Protein AF-D2U3W3-F1 (afdb_monomer)

Solvent-accessible surface area (backbone atoms only — not comparable to full-atom values): 13717 Å² total; per-residue (Å²): 135,82,65,60,69,61,45,52,52,49,34,52,57,52,54,70,38,33,77,81,33,69,69,40,39,54,46,51,51,31,58,75,68,74,46,92,64,100,61,88,77,65,81,79,77,68,66,44,77,47,76,48,46,78,97,53,22,66,80,73,38,74,70,34,40,78,52,70,16,56,41,56,42,79,68,83,72,78,81,86,76,78,79,76,88,71,51,76,51,51,56,40,55,71,76,54,42,50,61,58,68,81,48,40,66,52,46,49,53,48,52,62,52,72,72,54,93,67,93,45,70,70,50,55,53,54,54,51,47,47,54,47,53,52,49,55,52,52,43,52,53,49,53,55,50,31,56,53,62,64,41,88,93,61,85,80,59,80,60,41,50,69,50,55,43,41,61,47,42,69,92,29,52,69,58,51,76,75,50,60,66,49,54,56,54,46,43,55,51,48,38,52,45,50,56,53,34,42,40,66,65,58,42,93,77,49,80,88,82,53,72,69,56,44,53,50,46,39,50,52,44,59,74,75,38,49,77,76,68,97

Secondary structure (DSSP, 8-state):
---HHHHHHHHHHHHHTSTTSHHHHHHHHHHHHT---SS-------PEEEESSTT-GGGS-HHHHHTTTEEEE---PPP-------PPPSS-HHHHT--GGGGHHHHHHHHHHHT-----HHHHHHHHHHHHHHHHHHHHHHHHHHHHHHSTTPPPPTTS-HHHHHHH-GGGHHHHHH--HHHHHHHHHHHHHHHHHHHHHHGGG-----HHHHHHHHHHHHHHSTTTT-

Structure (mmCIF, N/CA/C/O backbone):
data_AF-D2U3W3-F1
#
_entry.id   AF-D2U3W3-F1
#
loop_
_atom_site.group_PDB
_atom_site.id
_atom_site.type_symbol
_atom_site.label_atom_id
_atom_site.label_alt_id
_atom_site.label_comp_id
_atom_site.label_asym_id
_atom_site.label_entity_id
_atom_site.label_seq_id
_atom_site.pdbx_PDB_ins_code
_atom_site.Cartn_x
_atom_site.Cartn_y
_atom_site.Cartn_z
_atom_site.occupancy
_atom_site.B_iso_or_equiv
_atom_site.auth_seq_id
_atom_site.auth_comp_id
_atom_si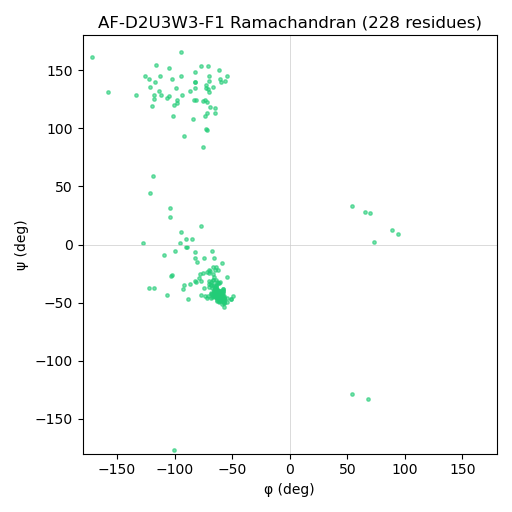te.auth_asym_id
_atom_site.auth_atom_id
_atom_site.pdbx_PDB_model_num
ATOM 1 N N . MET A 1 1 ? -28.342 32.111 22.943 1.00 65.88 1 MET A N 1
ATOM 2 C CA . MET A 1 1 ? -28.462 31.876 24.401 1.00 65.88 1 MET A CA 1
ATOM 3 C C . MET A 1 1 ? -28.021 30.453 24.710 1.00 65.88 1 MET A C 1
ATOM 5 O O . MET A 1 1 ? -28.364 29.566 23.939 1.00 65.88 1 MET A O 1
ATOM 9 N N . THR A 1 2 ? -27.285 30.222 25.799 1.00 75.06 2 THR A N 1
ATOM 10 C CA . THR A 1 2 ? -26.935 28.861 26.246 1.00 75.06 2 THR A CA 1
ATOM 11 C C . THR A 1 2 ? -28.111 28.262 27.028 1.00 75.06 2 THR A C 1
ATOM 13 O O . THR A 1 2 ? -28.534 28.877 28.009 1.00 75.06 2 THR A O 1
ATOM 16 N N . PRO A 1 3 ? -28.651 27.090 26.647 1.00 84.25 3 PRO A N 1
ATOM 17 C CA . PRO A 1 3 ? -29.798 26.485 27.323 1.00 84.25 3 PRO A CA 1
ATOM 18 C C . PRO A 1 3 ? -29.384 25.866 28.670 1.00 84.25 3 PRO A C 1
ATOM 20 O O . PRO A 1 3 ? -29.113 24.671 28.778 1.00 84.25 3 PRO A O 1
ATOM 23 N N . SER A 1 4 ? -29.321 26.693 29.715 1.00 81.00 4 SER A N 1
ATOM 24 C CA . SER A 1 4 ? -28.840 26.307 31.050 1.00 81.00 4 SER A CA 1
ATOM 25 C C . SER A 1 4 ? -29.664 25.184 31.689 1.00 81.00 4 SER A C 1
ATOM 27 O O . SER A 1 4 ? -29.084 24.267 32.264 1.00 81.00 4 SER A O 1
ATOM 29 N N . CYS A 1 5 ? -30.992 25.207 31.540 1.00 85.38 5 CYS A N 1
ATOM 30 C CA . CYS A 1 5 ? -31.884 24.171 32.070 1.00 85.38 5 CYS A CA 1
ATOM 31 C C . CYS A 1 5 ? -31.516 22.774 31.537 1.00 85.38 5 CYS A C 1
ATOM 33 O O . CYS A 1 5 ? -31.212 21.873 32.316 1.00 85.38 5 CYS A O 1
ATOM 35 N N . TYR A 1 6 ? -31.428 22.628 30.211 1.00 87.56 6 TYR A N 1
ATOM 36 C CA . TYR A 1 6 ? -31.055 21.369 29.556 1.00 87.56 6 TYR A CA 1
ATOM 37 C C . TYR A 1 6 ? -29.646 20.908 29.932 1.00 87.56 6 TYR A C 1
ATOM 39 O O . TYR A 1 6 ? -29.415 19.724 30.162 1.00 87.56 6 TYR A O 1
ATOM 47 N N . LEU A 1 7 ? -28.701 21.841 30.034 1.00 86.94 7 LEU A N 1
ATOM 48 C CA . LEU A 1 7 ? -27.313 21.534 30.358 1.00 86.94 7 LEU A CA 1
ATOM 49 C C . LEU A 1 7 ? -27.155 20.952 31.777 1.00 86.94 7 LEU A C 1
ATOM 51 O O . LEU A 1 7 ? -26.375 20.016 31.980 1.00 86.94 7 LEU A O 1
ATOM 55 N N . PHE A 1 8 ? -27.911 21.456 32.756 1.00 87.38 8 PHE A N 1
ATOM 56 C CA . PHE A 1 8 ? -27.871 20.934 34.126 1.00 87.38 8 PHE A CA 1
ATOM 57 C C . PHE A 1 8 ? -28.714 19.671 34.319 1.00 87.38 8 PHE A C 1
ATOM 59 O O . PHE A 1 8 ? -28.313 18.783 35.073 1.00 87.38 8 PHE A O 1
ATOM 66 N N . GLU A 1 9 ? -29.818 19.539 33.590 1.00 90.50 9 GLU A N 1
ATOM 67 C CA . GLU A 1 9 ? -30.613 18.310 33.539 1.00 90.50 9 GLU A CA 1
ATOM 68 C C . GLU A 1 9 ? -29.774 17.142 32.986 1.00 90.50 9 GLU A C 1
ATOM 70 O O . GLU A 1 9 ? -29.621 16.101 33.636 1.00 90.50 9 GLU A O 1
ATOM 75 N N . LEU A 1 10 ? -29.082 17.374 31.866 1.00 89.62 10 LEU A N 1
ATOM 76 C CA . LEU A 1 10 ? -28.153 16.424 31.260 1.00 89.62 10 LEU A CA 1
ATOM 77 C C . LEU A 1 10 ? -27.010 16.060 32.219 1.00 89.62 10 LEU A C 1
ATOM 79 O O . LEU A 1 10 ? -26.663 14.885 32.360 1.00 89.62 10 LEU A O 1
ATOM 83 N N . ARG A 1 11 ? -26.451 17.035 32.950 1.00 88.88 11 ARG A N 1
ATOM 84 C CA . ARG A 1 11 ? -25.436 16.775 33.987 1.00 88.88 11 ARG A CA 1
ATOM 85 C C . ARG A 1 11 ? -25.955 15.829 35.070 1.00 88.88 11 ARG A C 1
ATOM 87 O O . ARG A 1 11 ? -25.184 14.970 35.513 1.00 88.88 11 ARG A O 1
ATOM 94 N N . GLN A 1 12 ? -27.199 16.003 35.520 1.00 88.69 12 GLN A N 1
ATOM 95 C CA . GLN A 1 12 ? -27.812 15.158 36.544 1.00 88.69 12 GLN A CA 1
ATOM 96 C C . GLN A 1 12 ? -28.017 13.734 36.021 1.00 88.69 12 GLN A C 1
ATOM 98 O O . GLN A 1 12 ? -27.656 12.781 36.713 1.00 88.69 12 GLN A O 1
ATOM 103 N N . ARG A 1 13 ? -28.510 13.583 34.782 1.00 89.31 13 ARG A N 1
ATOM 104 C CA . ARG A 1 13 ? -28.643 12.275 34.118 1.00 89.31 13 ARG A CA 1
ATOM 105 C C . ARG A 1 13 ? -27.304 11.558 34.002 1.00 89.31 13 ARG A C 1
ATOM 107 O O . ARG A 1 13 ? -27.189 10.427 34.458 1.00 89.31 13 ARG A O 1
ATOM 114 N N . ILE A 1 14 ? -26.277 12.234 33.480 1.00 88.06 14 ILE A N 1
ATOM 115 C CA . ILE A 1 14 ? -24.923 11.671 33.389 1.00 88.06 14 ILE A CA 1
ATOM 116 C C . ILE A 1 14 ? -24.398 11.315 34.783 1.00 88.06 14 ILE A C 1
ATOM 118 O O . ILE A 1 14 ? -23.804 10.260 34.956 1.00 88.06 14 ILE A O 1
ATOM 122 N N . GLY A 1 15 ? -24.652 12.159 35.789 1.00 85.56 15 GLY A N 1
ATOM 123 C CA . GLY A 1 15 ? -24.232 11.928 37.172 1.00 85.56 15 GLY A CA 1
ATOM 124 C C . GLY A 1 15 ? -24.754 10.622 37.774 1.00 85.56 15 GLY A C 1
ATOM 125 O O . GLY A 1 15 ? -24.005 9.958 38.481 1.00 85.56 15 GLY A O 1
ATOM 126 N N . LYS A 1 16 ? -25.997 10.234 37.460 1.00 86.25 16 LYS A N 1
ATOM 127 C CA . LYS A 1 16 ? -26.595 8.957 37.895 1.00 86.25 16 LYS A CA 1
ATOM 128 C C . LYS A 1 16 ? -25.966 7.734 37.218 1.00 86.25 16 LYS A C 1
ATOM 130 O O . LYS A 1 16 ? -26.051 6.639 37.754 1.00 86.25 16 LYS A O 1
ATOM 135 N N . LEU A 1 17 ? -25.353 7.926 36.049 1.00 83.44 17 LEU A N 1
ATOM 136 C CA . LEU A 1 17 ? -24.706 6.878 35.254 1.00 83.44 17 LEU A CA 1
ATOM 137 C C . LEU A 1 17 ? -23.198 6.778 35.521 1.00 83.44 17 LEU A C 1
ATOM 139 O O . LEU A 1 17 ? -22.511 5.984 34.882 1.00 83.44 17 LEU A O 1
ATOM 143 N N . LEU A 1 18 ? -22.650 7.589 36.432 1.00 79.94 18 LEU A N 1
ATOM 144 C CA . LEU A 1 18 ? -21.219 7.561 36.699 1.00 79.94 18 LEU A CA 1
ATOM 145 C C . LEU A 1 18 ? -20.812 6.281 37.445 1.00 79.94 18 LEU A C 1
ATOM 147 O O . LEU A 1 18 ? -21.600 5.729 38.216 1.00 79.94 18 LEU A O 1
ATOM 151 N N . PRO A 1 19 ? -19.550 5.841 37.303 1.00 69.88 19 PRO A N 1
ATOM 152 C CA . PRO A 1 19 ? -19.073 4.610 37.937 1.00 69.88 19 PRO A CA 1
ATOM 153 C C . PRO A 1 19 ? -18.992 4.661 39.474 1.00 69.88 19 PRO A C 1
ATOM 155 O O . PRO A 1 19 ? -18.658 3.656 40.098 1.00 69.88 19 PRO A O 1
ATOM 158 N N . PHE A 1 20 ? -19.241 5.832 40.073 1.00 74.38 20 PHE A N 1
ATOM 159 C CA . PHE A 1 20 ? -19.147 6.097 41.513 1.00 74.38 20 PHE A CA 1
ATOM 160 C C . PHE A 1 20 ? -20.501 6.067 42.231 1.00 74.38 20 PHE A C 1
ATOM 162 O O . PHE A 1 20 ? -20.544 6.209 43.447 1.00 74.38 20 PHE A O 1
ATOM 169 N N . THR A 1 21 ? -21.607 5.920 41.502 1.00 81.25 21 THR A N 1
ATOM 170 C CA . THR A 1 21 ? -22.937 5.764 42.099 1.00 81.25 21 THR A CA 1
ATOM 171 C C . THR A 1 21 ? -23.055 4.371 42.718 1.00 81.25 21 THR A C 1
ATOM 173 O O . THR A 1 21 ? -22.642 3.402 42.086 1.00 81.25 21 THR A O 1
ATOM 176 N N . GLU A 1 22 ? -23.636 4.252 43.917 1.00 81.00 22 GLU A N 1
ATOM 177 C CA . GLU A 1 22 ? -23.721 2.986 44.676 1.00 81.00 22 GLU A CA 1
ATOM 178 C C . GLU A 1 22 ? -24.251 1.811 43.839 1.00 81.00 22 GLU A C 1
ATOM 180 O O . GLU A 1 22 ? -23.651 0.738 43.819 1.00 81.00 22 GLU A O 1
ATOM 185 N N . GLN A 1 23 ? -25.308 2.044 43.054 1.00 80.06 23 GLN A N 1
ATOM 186 C CA . GLN A 1 23 ? -25.889 1.038 42.156 1.00 80.06 23 GLN A CA 1
ATOM 187 C C . GLN A 1 23 ? -24.883 0.541 41.102 1.00 80.06 23 GLN A C 1
ATOM 189 O O . GLN A 1 23 ? -24.690 -0.662 40.936 1.00 80.06 23 GLN A O 1
ATOM 194 N N . ASN A 1 24 ? -24.186 1.459 40.424 1.00 82.69 24 ASN A N 1
ATOM 195 C CA . ASN A 1 24 ? -23.185 1.109 39.413 1.00 82.69 24 ASN A CA 1
ATOM 196 C C . ASN A 1 24 ? -21.937 0.479 40.039 1.00 82.69 24 ASN A C 1
ATOM 198 O O . ASN A 1 24 ? -21.331 -0.410 39.448 1.00 82.69 24 ASN A O 1
ATOM 202 N N . LYS A 1 25 ? -21.548 0.907 41.243 1.00 83.00 25 LYS A N 1
ATOM 203 C CA . LYS A 1 25 ? -20.410 0.344 41.974 1.00 83.00 25 LYS A CA 1
ATOM 204 C C . LYS A 1 25 ? -20.667 -1.117 42.349 1.00 83.00 25 LYS A C 1
ATOM 206 O O . LYS A 1 25 ? -19.801 -1.954 42.104 1.00 83.00 25 LYS A O 1
ATOM 211 N N . ALA A 1 26 ? -21.860 -1.430 42.859 1.00 84.56 26 ALA A N 1
ATOM 212 C CA . ALA A 1 26 ? -22.280 -2.801 43.146 1.00 84.56 26 ALA A CA 1
ATOM 213 C C . ALA A 1 26 ? -22.298 -3.668 41.875 1.00 84.56 26 ALA A C 1
ATOM 215 O O . ALA A 1 26 ? -21.703 -4.744 41.851 1.00 84.56 26 ALA A O 1
ATOM 216 N N . ALA A 1 27 ? -22.874 -3.160 40.781 1.00 85.00 27 ALA A N 1
ATOM 217 C CA . ALA A 1 27 ? -22.924 -3.882 39.511 1.00 85.00 27 ALA A CA 1
ATOM 218 C C . ALA A 1 27 ? -21.527 -4.132 38.896 1.00 85.00 27 ALA A C 1
ATOM 220 O O . ALA A 1 27 ? -21.275 -5.191 38.321 1.00 85.00 27 ALA A O 1
ATOM 221 N N . ARG A 1 28 ? -20.577 -3.197 39.058 1.00 82.06 28 ARG A N 1
ATOM 222 C CA . ARG A 1 28 ? -19.176 -3.374 38.627 1.00 82.06 28 ARG A CA 1
ATOM 223 C C . ARG A 1 28 ? -18.445 -4.441 39.439 1.00 82.06 28 ARG A C 1
ATOM 225 O O . ARG A 1 28 ? -17.646 -5.178 38.866 1.00 82.06 28 ARG A O 1
ATOM 232 N N . LEU A 1 29 ? -18.716 -4.534 40.743 1.00 85.62 29 LEU A N 1
ATOM 233 C CA . LEU A 1 29 ? -18.155 -5.588 41.593 1.00 85.62 29 LEU A CA 1
ATOM 234 C C . LEU A 1 29 ? -18.651 -6.967 41.151 1.00 85.62 29 LEU A C 1
ATOM 236 O O . LEU A 1 29 ? -17.832 -7.865 40.981 1.00 85.62 29 LEU A O 1
ATOM 240 N N . LEU A 1 30 ? -19.952 -7.109 40.887 1.00 86.75 30 LEU A N 1
ATOM 241 C CA . LEU A 1 30 ? -20.534 -8.351 40.366 1.00 86.75 30 LEU A CA 1
ATOM 242 C C . LEU A 1 30 ? -19.943 -8.723 38.999 1.00 86.75 30 LEU A C 1
ATOM 244 O O . LEU A 1 30 ? -19.520 -9.860 38.809 1.00 86.75 30 LEU A O 1
ATOM 248 N N . LYS A 1 31 ? -19.783 -7.751 38.085 1.00 85.25 31 LYS A N 1
ATOM 249 C CA . LYS A 1 31 ? -19.097 -7.972 36.798 1.00 85.25 31 LYS A CA 1
ATOM 250 C C . LYS A 1 31 ? -17.658 -8.448 36.993 1.00 85.25 31 LYS A C 1
ATOM 252 O O . LYS A 1 31 ? -17.223 -9.361 36.305 1.00 85.25 31 LYS A O 1
ATOM 257 N N . SER A 1 32 ? -16.917 -7.840 37.918 1.00 86.50 32 SER A N 1
ATOM 258 C CA . SER A 1 32 ? -15.539 -8.245 38.214 1.00 86.50 32 SER A CA 1
ATOM 259 C C . SER A 1 32 ? -15.450 -9.648 38.818 1.00 86.50 32 SER A C 1
ATOM 261 O O . SER A 1 32 ? -14.423 -10.298 38.657 1.00 86.50 32 SER A O 1
ATOM 263 N N . LYS A 1 33 ? -16.496 -10.097 39.519 1.00 89.88 33 LYS A N 1
ATOM 264 C CA . LYS A 1 33 ? -16.618 -11.441 40.099 1.00 89.88 33 LYS A CA 1
ATOM 265 C C . LYS A 1 33 ? -17.265 -12.464 39.155 1.00 89.88 33 LYS A C 1
ATOM 267 O O . LYS A 1 33 ? -17.361 -13.627 39.524 1.00 89.88 33 LYS A O 1
ATOM 272 N N . ASN A 1 34 ? -17.683 -12.056 37.951 1.00 85.50 34 ASN A N 1
ATOM 273 C CA . ASN A 1 34 ? -18.489 -12.861 37.022 1.00 85.50 34 ASN A CA 1
ATOM 274 C C . ASN A 1 34 ? -19.792 -13.414 37.642 1.00 85.50 34 ASN A C 1
ATOM 276 O O . ASN A 1 34 ? -20.251 -14.495 37.280 1.00 85.50 34 ASN A O 1
ATOM 280 N N . GLU A 1 35 ? -20.402 -12.669 38.564 1.00 89.00 35 GLU A N 1
ATOM 281 C CA . GLU A 1 35 ? -21.668 -13.030 39.207 1.00 89.00 35 GLU A CA 1
ATOM 282 C C . GLU A 1 35 ? -22.854 -12.384 38.473 1.00 89.00 35 GLU A C 1
ATOM 284 O O . GLU A 1 35 ? -22.762 -11.265 37.955 1.00 89.00 35 GLU A O 1
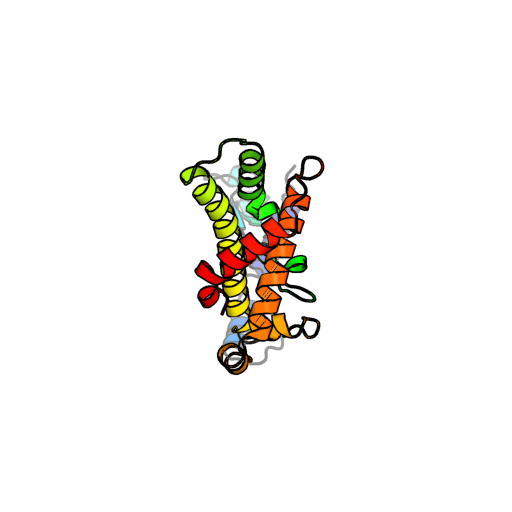ATOM 289 N N . PHE A 1 36 ? -23.987 -13.092 38.422 1.00 83.44 36 PHE A N 1
ATOM 290 C CA . PHE A 1 36 ? -25.210 -12.578 37.811 1.00 83.44 36 PHE A CA 1
ATOM 291 C C . PHE A 1 36 ? -25.768 -11.398 38.618 1.00 83.44 36 PHE A C 1
ATOM 293 O O . PHE A 1 36 ? -25.865 -11.451 39.842 1.00 83.44 36 PHE A O 1
ATOM 300 N N . SER A 1 37 ? -26.172 -10.342 37.914 1.00 82.50 37 SER A N 1
ATOM 301 C CA . SER A 1 37 ? -26.884 -9.198 38.479 1.00 82.50 37 SER A CA 1
ATOM 302 C C . SER A 1 37 ? -28.257 -9.115 37.829 1.00 82.50 37 SER A C 1
ATOM 304 O O . SER A 1 37 ? -28.349 -9.065 36.602 1.00 82.50 37 SER A O 1
ATOM 306 N N . GLU A 1 38 ? -29.316 -9.025 38.633 1.00 82.31 38 GLU A N 1
ATOM 307 C CA . GLU A 1 38 ? -30.676 -8.779 38.130 1.00 82.31 38 GLU A CA 1
ATOM 308 C C . GLU A 1 38 ? -30.797 -7.420 37.429 1.00 82.31 38 GLU A C 1
ATOM 310 O O . GLU A 1 38 ? -31.724 -7.187 36.654 1.00 82.31 38 GLU A O 1
ATOM 315 N N . HIS A 1 39 ? -29.893 -6.482 37.723 1.00 79.88 39 HIS A N 1
ATOM 316 C CA . HIS A 1 39 ? -29.916 -5.130 37.174 1.00 79.88 39 HIS A CA 1
ATOM 317 C C . HIS A 1 39 ? -28.651 -4.866 36.354 1.00 79.88 39 HIS A C 1
ATOM 319 O O . HIS A 1 39 ? -27.525 -5.015 36.838 1.00 79.88 39 HIS A O 1
ATOM 325 N N . GLY A 1 40 ? -28.837 -4.452 35.099 1.00 78.75 40 GLY A N 1
ATOM 326 C CA . GLY A 1 40 ? -27.752 -3.994 34.235 1.00 78.75 40 GLY A CA 1
ATOM 327 C C . GLY A 1 40 ? -27.297 -2.576 34.590 1.00 78.75 40 GLY A C 1
ATOM 328 O O . GLY A 1 40 ? -28.080 -1.767 35.086 1.00 78.75 40 GLY A O 1
ATOM 329 N N . PHE A 1 41 ? -26.042 -2.250 34.286 1.00 82.38 41 PHE A N 1
ATOM 330 C CA . PHE A 1 41 ? -25.497 -0.900 34.439 1.00 82.38 41 PHE A CA 1
ATOM 331 C C . PHE A 1 41 ? -25.101 -0.311 33.078 1.00 82.38 41 PHE A C 1
ATOM 333 O O . PHE A 1 41 ? -24.823 -1.041 32.127 1.00 82.38 41 PHE A O 1
ATOM 340 N N . ARG A 1 42 ? -25.100 1.023 32.967 1.00 82.56 42 ARG A N 1
ATOM 341 C CA . ARG A 1 42 ? -24.694 1.753 31.753 1.00 82.56 42 ARG A CA 1
ATOM 342 C C . ARG A 1 42 ? -23.547 2.692 32.090 1.00 82.56 42 ARG A C 1
ATOM 344 O O . ARG A 1 42 ? -23.629 3.414 33.079 1.00 82.56 42 ARG A O 1
ATOM 351 N N . GLU A 1 43 ? -22.529 2.724 31.238 1.00 81.06 43 GLU A N 1
ATOM 352 C CA . GLU A 1 43 ? -21.388 3.633 31.367 1.00 81.06 43 GLU A CA 1
ATOM 353 C C . GLU A 1 43 ? -21.257 4.498 30.112 1.00 81.06 43 GLU A C 1
ATOM 355 O O . GLU A 1 43 ? -21.492 4.043 28.993 1.00 81.06 43 GLU A O 1
ATOM 360 N N . ILE A 1 44 ? -20.888 5.763 30.311 1.00 85.81 44 ILE A N 1
ATOM 361 C CA . ILE A 1 44 ? -20.586 6.710 29.237 1.00 85.81 44 ILE A CA 1
ATOM 362 C C . ILE A 1 44 ? -19.137 7.152 29.427 1.00 85.81 44 ILE A C 1
ATOM 364 O O . ILE A 1 44 ? -18.793 7.736 30.457 1.00 85.81 44 ILE A O 1
ATOM 368 N N . TYR A 1 45 ? -18.294 6.878 28.434 1.00 84.19 45 TYR A N 1
ATOM 369 C CA . TYR A 1 45 ? -16.887 7.279 28.426 1.00 84.19 45 TYR A CA 1
ATOM 370 C C . TYR A 1 45 ? -16.683 8.604 27.680 1.00 84.19 45 TYR A C 1
ATOM 372 O O . TYR A 1 45 ? -17.565 9.074 26.962 1.00 84.19 45 TYR A O 1
ATOM 380 N N . GLY A 1 46 ? -15.511 9.221 27.859 1.00 85.81 46 GLY A N 1
ATOM 381 C CA . GLY A 1 46 ? -15.152 10.455 27.149 1.00 85.81 46 GLY A CA 1
ATOM 382 C C . GLY A 1 46 ? -15.941 11.694 27.590 1.00 85.81 46 GLY A C 1
ATOM 383 O O . GLY A 1 46 ? -16.139 12.609 26.797 1.00 85.81 46 GLY A O 1
ATOM 384 N N . ILE A 1 47 ? -16.418 11.731 28.838 1.00 90.06 47 ILE A N 1
ATOM 385 C CA . ILE A 1 47 ? -17.135 12.891 29.378 1.00 90.06 47 ILE A CA 1
ATOM 386 C C . ILE A 1 47 ? -16.141 14.013 29.686 1.00 90.06 47 ILE A C 1
ATOM 388 O O . ILE A 1 47 ? -15.253 13.853 30.525 1.00 90.06 47 ILE A O 1
ATOM 392 N N . THR A 1 48 ? -16.361 15.186 29.098 1.00 89.31 48 THR A N 1
ATOM 393 C CA . THR A 1 48 ? -15.572 16.391 29.387 1.00 89.31 48 THR A CA 1
ATOM 394 C C . THR A 1 48 ? -16.320 17.283 30.369 1.00 89.31 48 THR A C 1
ATOM 396 O O . THR A 1 48 ? -17.519 17.518 30.219 1.00 89.31 48 THR A O 1
ATOM 399 N N . THR A 1 49 ? -15.630 17.803 31.388 1.00 88.75 49 THR A N 1
ATOM 400 C CA . THR A 1 49 ? -16.220 18.763 32.334 1.00 88.75 49 THR A CA 1
ATOM 401 C C . THR A 1 49 ? -15.782 20.179 31.985 1.00 88.75 49 THR A C 1
ATOM 403 O O . THR A 1 49 ? -14.593 20.480 32.015 1.00 88.75 49 THR A O 1
ATOM 406 N N . MET A 1 50 ? -16.741 21.056 31.695 1.00 86.75 50 MET A N 1
ATOM 407 C CA . MET A 1 50 ? -16.505 22.488 31.496 1.00 86.75 50 MET A CA 1
ATOM 408 C C . MET A 1 50 ? -16.915 23.274 32.736 1.00 86.75 50 MET A C 1
ATOM 410 O O . MET A 1 50 ? -17.931 22.960 33.352 1.00 86.75 50 MET A O 1
ATOM 414 N N . SER A 1 51 ? -16.156 24.312 33.083 1.00 86.44 51 SER A N 1
ATOM 415 C CA . SER A 1 51 ? -16.452 25.180 34.228 1.00 86.44 51 SER A CA 1
ATOM 416 C C . SER A 1 51 ? -16.858 26.578 33.760 1.00 86.44 51 SER A C 1
ATOM 418 O O . SER A 1 51 ? -16.141 27.210 32.991 1.00 86.44 51 SER A O 1
ATOM 420 N N . PHE A 1 52 ? -17.984 27.078 34.258 1.00 82.06 52 PHE A N 1
ATOM 421 C CA . PHE A 1 52 ? -18.522 28.410 34.013 1.00 82.06 52 PHE A CA 1
ATOM 422 C C . PHE A 1 52 ? -18.314 29.308 35.240 1.00 82.06 52 PHE A C 1
ATOM 424 O O . PHE A 1 52 ? -18.732 28.966 36.348 1.00 82.06 52 PHE A O 1
ATOM 431 N N . GLY A 1 53 ? -17.717 30.485 35.024 1.00 76.25 53 GLY A N 1
ATOM 432 C CA . GLY A 1 53 ? -17.567 31.537 36.041 1.00 76.25 53 GLY A CA 1
ATOM 433 C C . GLY A 1 53 ? -16.247 31.547 36.827 1.00 76.25 53 GLY A C 1
ATOM 434 O O . GLY A 1 53 ? -16.120 32.323 37.769 1.00 76.25 53 GLY A O 1
ATOM 435 N N . GLY A 1 54 ? -15.245 30.747 36.440 1.00 73.50 54 GLY A N 1
ATOM 436 C CA . GLY A 1 54 ? -13.890 30.818 37.012 1.00 73.50 54 GLY A CA 1
ATOM 437 C C . GLY A 1 54 ? -13.869 30.698 38.545 1.00 73.50 54 GLY A C 1
ATOM 438 O O . GLY A 1 54 ? -14.474 29.783 39.097 1.00 73.50 54 GLY A O 1
ATOM 439 N N . LYS A 1 55 ? -13.193 31.632 39.235 1.00 68.56 55 LYS A N 1
ATOM 440 C CA . LYS A 1 55 ? -13.181 31.708 40.713 1.00 68.56 55 LYS A CA 1
ATOM 441 C C . LYS A 1 55 ? -14.527 32.153 41.316 1.00 68.56 55 LYS A C 1
ATOM 443 O O . LYS A 1 55 ? -14.805 31.812 42.458 1.00 68.56 55 LYS A O 1
ATOM 448 N N . ASN A 1 56 ? -15.384 32.831 40.544 1.00 66.44 56 ASN A N 1
ATOM 449 C CA . ASN A 1 56 ? -16.652 33.415 40.999 1.00 66.44 56 ASN A CA 1
ATOM 450 C C . ASN A 1 56 ? -17.854 32.809 40.249 1.00 66.44 56 ASN A C 1
ATOM 452 O O . ASN A 1 56 ? -18.645 33.510 39.613 1.00 66.44 56 ASN A O 1
ATOM 456 N N . ALA A 1 57 ? -18.021 31.486 40.345 1.00 61.62 57 ALA A N 1
ATOM 457 C CA . ALA A 1 57 ? -19.102 30.736 39.687 1.00 61.62 57 ALA A CA 1
ATOM 458 C C . ALA A 1 57 ? -20.533 31.183 40.077 1.00 61.62 57 ALA A C 1
ATOM 460 O O . ALA A 1 57 ? -21.497 30.855 39.378 1.00 61.62 57 ALA A O 1
ATOM 461 N N . GLN A 1 58 ? -20.670 31.946 41.167 1.00 64.25 58 GLN A N 1
ATOM 462 C CA . GLN A 1 58 ? -21.934 32.464 41.699 1.00 64.25 58 GLN A CA 1
ATOM 463 C C . GLN A 1 58 ? -22.565 33.564 40.824 1.00 64.25 58 GLN A C 1
ATOM 465 O O . GLN A 1 58 ? -23.786 33.691 40.811 1.00 64.25 58 GLN A O 1
ATOM 470 N N . ASN A 1 59 ? -21.769 34.288 40.027 1.00 68.88 59 ASN A N 1
ATOM 471 C CA . ASN A 1 59 ? -22.236 35.477 39.296 1.00 68.88 59 ASN A CA 1
ATOM 472 C C . ASN A 1 59 ? -22.808 35.182 37.898 1.00 68.88 59 ASN A C 1
ATOM 474 O O .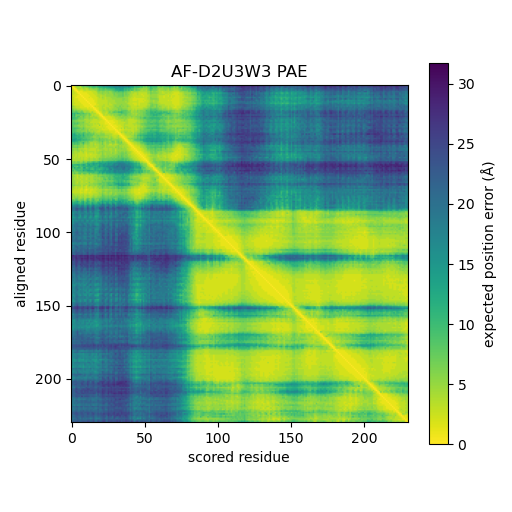 ASN A 1 59 ? -23.242 36.099 37.209 1.00 68.88 59 ASN A O 1
ATOM 478 N N . ALA A 1 60 ? -22.794 33.923 37.446 1.00 66.81 60 ALA A N 1
ATOM 479 C CA . ALA A 1 60 ? -23.212 33.571 36.086 1.00 66.81 60 ALA A CA 1
ATOM 480 C C . ALA A 1 60 ? -24.721 33.291 35.970 1.00 66.81 60 ALA A C 1
ATOM 482 O O . ALA A 1 60 ? -25.377 33.758 35.046 1.00 66.81 60 ALA A O 1
ATOM 483 N N . SER A 1 61 ? -25.281 32.488 36.879 1.00 75.44 61 SER A N 1
ATOM 484 C CA . SER A 1 61 ? -26.727 32.260 37.013 1.00 75.44 61 SER A CA 1
ATOM 485 C C . SER A 1 61 ? -27.030 31.453 38.279 1.00 75.44 61 SER A C 1
ATOM 487 O O . SER A 1 61 ? -26.165 30.739 38.796 1.00 75.44 61 SER A O 1
ATOM 489 N N . ARG A 1 62 ? -28.288 31.488 38.740 1.00 80.38 62 ARG A N 1
ATOM 490 C CA . ARG A 1 62 ? -28.751 30.713 39.906 1.00 80.38 62 ARG A CA 1
ATOM 491 C C . ARG A 1 62 ? -28.520 29.203 39.745 1.00 80.38 62 ARG A C 1
ATOM 493 O O . ARG A 1 62 ? -27.988 28.570 40.654 1.00 80.38 62 ARG A O 1
ATOM 500 N N . LEU A 1 63 ? -28.857 28.633 38.582 1.00 79.69 63 LEU A N 1
ATOM 501 C CA . LEU A 1 63 ? -28.648 27.204 38.296 1.00 79.69 63 LEU A CA 1
ATOM 502 C C . LEU A 1 63 ? -27.159 26.832 38.211 1.00 79.69 63 LEU A C 1
ATOM 504 O O . LEU A 1 63 ? -26.782 25.719 38.578 1.00 79.69 63 LEU A O 1
ATOM 508 N N . ASN A 1 64 ? -26.305 27.762 37.773 1.00 81.62 64 ASN A N 1
ATOM 509 C CA . ASN A 1 64 ? -24.859 27.551 37.749 1.00 81.62 64 ASN A CA 1
ATOM 510 C C . ASN A 1 64 ? -24.270 27.481 39.159 1.00 81.62 64 ASN A C 1
ATOM 512 O O . ASN A 1 64 ? -23.465 26.594 39.437 1.00 81.62 64 ASN A O 1
ATOM 516 N N . SER A 1 65 ? -24.716 28.362 40.059 1.00 80.50 65 SER A N 1
ATOM 517 C CA . SER A 1 65 ? -24.313 28.340 41.468 1.00 80.50 65 SER A CA 1
ATOM 518 C C . SER A 1 65 ? -24.694 27.014 42.144 1.00 80.50 65 SER A C 1
ATOM 520 O O . SER A 1 65 ? -23.836 26.362 42.737 1.00 80.50 65 SER A O 1
ATOM 522 N N . GLN A 1 66 ? -25.932 26.541 41.946 1.00 81.06 66 GLN A N 1
ATOM 523 C CA . GLN A 1 66 ? -26.409 25.260 42.496 1.00 81.06 66 GLN A CA 1
ATOM 524 C C . GLN A 1 66 ? -25.618 24.043 41.993 1.00 81.06 66 GLN A C 1
ATOM 526 O O . GLN A 1 66 ? -25.420 23.080 42.727 1.00 81.06 66 GLN A O 1
ATOM 531 N N . ASN A 1 67 ? -25.140 24.079 40.747 1.00 79.75 67 ASN A N 1
ATOM 532 C CA . ASN A 1 67 ? -24.383 22.984 40.136 1.00 79.75 67 ASN A CA 1
ATOM 533 C C . ASN A 1 67 ? -22.856 23.148 40.254 1.00 79.75 67 ASN A C 1
ATOM 535 O O . ASN A 1 67 ? -22.100 22.409 39.610 1.00 79.75 67 ASN A O 1
ATOM 539 N N . GLY A 1 68 ? -22.392 24.103 41.070 1.00 79.44 68 GLY A N 1
ATOM 540 C CA . GLY A 1 68 ? -20.973 24.347 41.336 1.00 79.44 68 GLY A CA 1
ATOM 541 C C . GLY A 1 68 ? -20.191 24.819 40.112 1.00 79.44 68 GLY A C 1
ATOM 542 O O . GLY A 1 68 ? -19.007 24.517 39.984 1.00 79.44 68 GLY A O 1
ATOM 543 N N . GLY A 1 69 ? -20.859 25.482 39.168 1.00 79.81 69 GLY A N 1
ATOM 544 C CA . GLY A 1 69 ? -20.237 26.006 37.960 1.00 79.81 69 GLY A CA 1
ATOM 545 C C . GLY A 1 69 ? -19.860 24.962 36.914 1.00 79.81 69 GLY A C 1
ATOM 546 O O . GLY A 1 69 ? -19.272 25.325 35.908 1.00 79.81 69 GLY A O 1
ATOM 547 N N . LYS A 1 70 ? -20.136 23.668 37.118 1.00 85.69 70 LYS A N 1
ATOM 548 C CA . LYS A 1 70 ? -19.600 22.598 36.261 1.00 85.69 70 LYS A CA 1
ATOM 549 C C . LYS A 1 70 ? -20.674 22.023 35.346 1.00 85.69 70 LYS A C 1
ATOM 551 O O . LYS A 1 70 ? -21.672 21.490 35.820 1.00 85.69 70 LYS A O 1
ATOM 556 N N . ALA A 1 71 ? -20.425 21.995 34.048 1.00 88.12 71 ALA A N 1
ATOM 557 C CA . ALA A 1 71 ? -21.211 21.277 33.051 1.00 88.12 71 ALA A CA 1
ATOM 558 C C . ALA A 1 71 ? -20.484 20.014 32.585 1.00 88.12 71 ALA A C 1
ATOM 560 O O . ALA A 1 71 ? -19.258 19.963 32.618 1.00 88.12 71 ALA A O 1
ATOM 561 N N . ARG A 1 72 ? -21.232 18.994 32.155 1.00 89.81 72 ARG A N 1
ATOM 562 C CA . ARG A 1 72 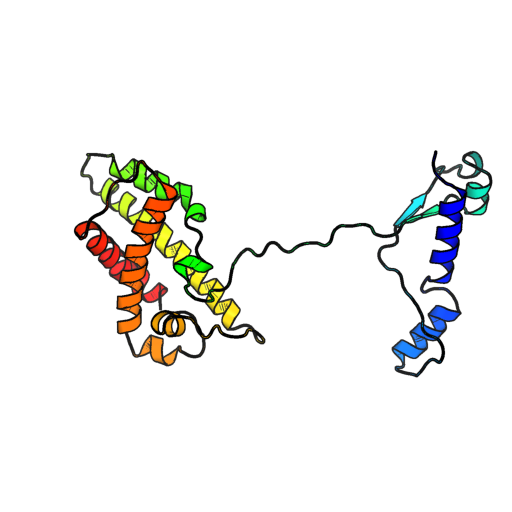? -20.682 17.767 31.560 1.00 89.81 72 ARG A CA 1
ATOM 563 C C . ARG A 1 72 ? -21.100 17.695 30.099 1.00 89.81 72 ARG A C 1
ATOM 565 O O . ARG A 1 72 ? -22.277 17.879 29.809 1.00 89.81 72 ARG A O 1
ATOM 572 N N . LEU A 1 73 ? -20.152 17.423 29.213 1.00 89.94 73 LEU A N 1
ATOM 573 C CA . LEU A 1 73 ? -20.370 17.278 27.779 1.00 89.94 73 LEU A CA 1
ATOM 574 C C . LEU A 1 73 ? -20.126 15.837 27.341 1.00 89.94 73 LEU A C 1
ATOM 576 O O . LEU A 1 73 ? -19.246 15.161 27.877 1.00 89.94 73 LEU A O 1
ATOM 580 N N . LEU A 1 74 ? -20.912 15.394 26.362 1.00 90.44 74 LEU A N 1
ATOM 581 C CA . LEU A 1 74 ? -20.735 14.108 25.696 1.00 90.44 74 LEU A CA 1
ATOM 582 C C . LEU A 1 74 ? -19.663 14.219 24.614 1.00 90.44 74 LEU A C 1
ATOM 584 O O . LEU A 1 74 ? -19.513 15.267 23.983 1.00 90.44 74 LEU A O 1
ATOM 588 N N . LEU A 1 75 ? -18.946 13.122 24.385 1.00 89.50 75 LEU A N 1
ATOM 589 C CA . LEU A 1 75 ? -17.982 13.037 23.301 1.00 89.50 75 LEU A CA 1
ATOM 590 C C . LEU A 1 75 ? -18.715 13.025 21.954 1.00 89.50 75 LEU A C 1
ATOM 592 O O . LEU A 1 75 ? -19.484 12.111 21.671 1.00 89.50 75 LEU A O 1
ATOM 596 N N . SER A 1 76 ? -18.455 14.027 21.120 1.00 89.19 76 SER A N 1
ATOM 597 C CA . SER A 1 76 ? -18.983 14.132 19.755 1.00 89.19 76 SER A CA 1
ATOM 598 C C . SER A 1 76 ? -17.840 14.214 18.741 1.00 89.19 76 SER A C 1
ATOM 600 O O . SER A 1 76 ? -17.828 15.086 17.871 1.00 89.19 76 SER A O 1
ATOM 602 N N . LEU A 1 77 ? -16.825 13.361 18.909 1.00 86.44 77 LEU A N 1
ATOM 603 C CA . LEU A 1 77 ? -15.716 13.281 17.963 1.00 86.44 77 LEU A CA 1
ATOM 604 C C . LEU A 1 77 ? -16.118 12.396 16.778 1.00 86.44 77 LEU A C 1
ATOM 606 O O . LEU A 1 77 ? -16.765 11.366 16.989 1.00 86.44 77 LEU A O 1
ATOM 610 N N . PRO A 1 78 ? -15.740 12.768 15.542 1.00 86.69 78 PRO A N 1
ATOM 611 C CA . PRO A 1 78 ? -15.895 11.868 14.412 1.00 86.69 78 PRO A CA 1
ATOM 612 C C . PRO A 1 78 ? -15.061 10.598 14.652 1.00 86.69 78 PRO A C 1
ATOM 614 O O . PRO A 1 78 ? -14.020 10.662 15.316 1.00 86.69 78 PRO A O 1
ATOM 617 N N . PRO A 1 79 ? -15.482 9.441 14.117 1.00 83.56 79 PRO A N 1
ATOM 618 C CA . PRO A 1 79 ? -14.669 8.238 14.186 1.00 83.56 79 PRO A CA 1
ATOM 619 C C . PRO A 1 79 ? -13.328 8.475 13.483 1.00 83.56 79 PRO A C 1
ATOM 621 O O . PRO A 1 79 ? -13.266 9.090 12.416 1.00 83.56 79 PRO A O 1
ATOM 624 N N . THR A 1 80 ? -12.246 7.964 14.064 1.00 79.69 80 THR A N 1
ATOM 625 C CA . THR A 1 80 ? -10.938 7.955 13.412 1.00 79.69 80 THR A CA 1
ATOM 626 C C . THR A 1 80 ? -10.948 6.913 12.297 1.00 79.69 80 THR A C 1
ATOM 628 O O . THR A 1 80 ? -10.797 5.715 12.525 1.00 79.69 80 THR A O 1
ATOM 631 N N . LEU A 1 81 ? -11.148 7.367 11.060 1.00 74.25 81 LEU A N 1
ATOM 632 C CA . LEU A 1 81 ? -10.986 6.517 9.886 1.00 74.25 81 LEU A CA 1
ATOM 633 C C . LEU A 1 81 ? -9.489 6.286 9.669 1.00 74.25 81 LEU A C 1
ATOM 635 O O . LEU A 1 81 ? -8.760 7.209 9.310 1.00 74.25 81 LEU A O 1
ATOM 639 N N . GLN A 1 82 ? -9.024 5.059 9.897 1.00 69.81 82 GLN A N 1
ATOM 640 C CA . GLN A 1 82 ? -7.671 4.679 9.503 1.00 69.81 82 GLN A CA 1
ATOM 641 C C . GLN A 1 82 ? -7.587 4.738 7.976 1.00 69.81 82 GLN A C 1
ATOM 643 O O . GLN A 1 82 ? -8.304 4.021 7.272 1.00 69.81 82 GLN A O 1
ATOM 648 N N . THR A 1 83 ? -6.734 5.614 7.449 1.00 63.31 83 THR A N 1
ATOM 649 C CA . THR A 1 83 ? -6.458 5.665 6.017 1.00 63.31 83 THR A CA 1
ATOM 650 C C . THR A 1 83 ? -5.782 4.362 5.620 1.00 63.31 83 THR A C 1
ATOM 652 O O . THR A 1 83 ? -4.678 4.043 6.059 1.00 63.31 83 THR A O 1
ATOM 655 N N . ARG A 1 84 ? -6.472 3.558 4.808 1.00 63.66 84 ARG A N 1
ATOM 656 C CA . ARG A 1 84 ? -5.919 2.302 4.310 1.00 63.66 84 ARG A CA 1
ATOM 657 C C . ARG A 1 84 ? -4.847 2.649 3.280 1.00 63.66 84 ARG A C 1
ATOM 659 O O . ARG A 1 84 ? -5.164 2.970 2.141 1.00 63.66 84 ARG A O 1
ATOM 666 N N . THR A 1 85 ? -3.588 2.635 3.704 1.00 65.00 85 THR A N 1
ATOM 667 C CA . THR A 1 85 ? -2.440 2.981 2.854 1.00 65.00 85 THR A CA 1
ATOM 668 C C . THR A 1 85 ? -2.222 1.965 1.736 1.00 65.00 85 THR A C 1
ATOM 670 O O . THR A 1 85 ? -1.707 2.325 0.682 1.00 65.00 85 THR A O 1
ATOM 673 N N . LEU A 1 86 ? -2.665 0.716 1.933 1.00 74.75 86 LEU A N 1
ATOM 674 C CA . LEU A 1 86 ? -2.485 -0.372 0.979 1.00 74.75 86 LEU A CA 1
ATOM 675 C C . LEU A 1 86 ? -3.773 -1.177 0.752 1.00 74.75 86 LEU A C 1
ATOM 677 O O . LEU A 1 86 ? -4.407 -1.667 1.693 1.00 74.75 86 LEU A O 1
ATOM 681 N N . ARG A 1 87 ? -4.144 -1.353 -0.521 1.00 83.12 87 ARG A N 1
ATOM 682 C CA . ARG A 1 87 ? -5.270 -2.195 -0.938 1.00 83.12 87 ARG A CA 1
ATOM 683 C C . ARG A 1 87 ? -4.782 -3.603 -1.272 1.00 83.12 87 ARG A C 1
ATOM 685 O O . ARG A 1 87 ? -3.858 -3.770 -2.058 1.00 83.12 87 ARG A O 1
ATOM 692 N N . MET A 1 88 ? -5.419 -4.615 -0.690 1.00 86.25 88 MET A N 1
ATOM 693 C CA . MET A 1 88 ? -5.073 -6.015 -0.951 1.00 86.25 88 MET A CA 1
ATOM 694 C C . MET A 1 88 ? -5.472 -6.426 -2.376 1.00 86.25 88 MET A C 1
ATOM 696 O O . MET A 1 88 ? -6.556 -6.029 -2.820 1.00 86.25 88 MET A O 1
ATOM 700 N N . PRO A 1 89 ? -4.647 -7.226 -3.074 1.00 87.94 89 PRO A N 1
ATOM 701 C CA . PRO A 1 89 ? -4.963 -7.697 -4.415 1.00 87.94 89 PRO A CA 1
ATOM 702 C C . PRO A 1 89 ? -6.100 -8.719 -4.350 1.00 87.94 89 PRO A C 1
ATOM 704 O O . PRO A 1 89 ? -6.073 -9.606 -3.503 1.00 87.94 89 PRO A O 1
ATOM 707 N N . GLN A 1 90 ? -7.105 -8.594 -5.219 1.00 86.38 90 GLN A N 1
ATOM 708 C CA . GLN A 1 90 ? -8.254 -9.519 -5.274 1.00 86.38 90 GLN A CA 1
ATOM 709 C C . GLN A 1 90 ? -8.334 -10.242 -6.616 1.00 86.38 90 GLN A C 1
ATOM 711 O O . GLN A 1 90 ? -8.649 -11.428 -6.661 1.00 86.38 90 GLN A O 1
ATOM 716 N N . HIS A 1 91 ? -8.008 -9.540 -7.699 1.00 88.25 91 HIS A N 1
ATOM 717 C CA . HIS A 1 91 ? -7.955 -10.079 -9.053 1.00 88.25 91 HIS A CA 1
ATOM 718 C C . HIS A 1 91 ? -6.573 -9.898 -9.673 1.00 88.25 91 HIS A C 1
ATOM 720 O O . HIS A 1 91 ? -6.113 -10.775 -10.399 1.00 88.25 91 HIS A O 1
ATOM 726 N N . ASN A 1 92 ? -5.894 -8.777 -9.414 1.00 89.62 92 ASN A N 1
ATOM 727 C CA . ASN A 1 92 ? -4.550 -8.553 -9.936 1.00 89.62 92 ASN A CA 1
ATOM 728 C C . ASN A 1 92 ? -3.776 -7.523 -9.104 1.00 89.62 92 ASN A C 1
ATOM 730 O O . ASN A 1 92 ? -4.249 -6.414 -8.867 1.00 89.62 92 ASN A O 1
ATOM 734 N N . PHE A 1 93 ? -2.540 -7.857 -8.736 1.00 90.88 93 PHE A N 1
ATOM 735 C CA . PHE A 1 93 ? -1.626 -6.962 -8.022 1.00 90.88 93 PHE A CA 1
ATOM 736 C C . PHE A 1 93 ? -1.462 -5.580 -8.682 1.00 90.88 93 PHE A C 1
ATOM 738 O O . PHE A 1 93 ? -1.569 -4.549 -8.015 1.00 90.88 93 PHE A O 1
ATOM 745 N N . PHE A 1 94 ? -1.241 -5.536 -9.999 1.00 89.38 94 PHE A N 1
ATOM 746 C CA . PHE A 1 94 ? -0.900 -4.292 -10.696 1.00 89.38 94 PHE A CA 1
ATOM 747 C C . PHE A 1 94 ? -2.093 -3.348 -10.887 1.00 89.38 94 PHE A C 1
ATOM 749 O O . PHE A 1 94 ? -1.886 -2.150 -11.055 1.00 89.38 94 PHE A O 1
ATOM 756 N N . SER A 1 95 ? -3.326 -3.867 -10.904 1.00 86.56 95 SER A N 1
ATOM 757 C CA . SER A 1 95 ? -4.533 -3.035 -11.017 1.00 86.56 95 SER A CA 1
ATOM 758 C C . SER A 1 95 ? -5.111 -2.654 -9.665 1.00 86.56 95 SER A C 1
ATOM 760 O O . SER A 1 95 ? -5.614 -1.543 -9.513 1.00 86.56 95 SER A O 1
ATOM 762 N N . ASP A 1 96 ? -5.075 -3.580 -8.707 1.00 85.94 96 ASP A N 1
ATOM 763 C CA . ASP A 1 96 ? -5.824 -3.438 -7.462 1.00 85.94 96 ASP A CA 1
ATOM 764 C C . ASP A 1 96 ? -4.986 -2.760 -6.381 1.00 85.94 96 ASP A C 1
ATOM 766 O O . ASP A 1 96 ? -5.527 -1.999 -5.576 1.00 85.94 96 ASP A O 1
ATOM 770 N N . THR A 1 97 ? -3.678 -3.031 -6.361 1.00 86.12 97 THR A N 1
ATOM 771 C CA . THR A 1 97 ? -2.784 -2.595 -5.285 1.00 86.12 97 THR A CA 1
ATOM 772 C C . THR A 1 97 ? -1.865 -1.458 -5.707 1.00 86.12 97 THR A C 1
ATOM 774 O O . THR A 1 97 ? -1.689 -0.503 -4.951 1.00 86.12 97 THR A O 1
ATOM 777 N N . PHE A 1 98 ? -1.286 -1.529 -6.906 1.00 88.81 98 PHE A N 1
ATOM 778 C CA . PHE A 1 98 ? -0.354 -0.508 -7.375 1.00 88.81 98 PHE A CA 1
ATOM 779 C C . PHE A 1 98 ? -1.081 0.704 -7.980 1.00 88.81 98 PHE A C 1
ATOM 781 O O . PHE A 1 98 ? -1.849 0.576 -8.934 1.00 88.81 98 PHE A O 1
ATOM 788 N N . ASN A 1 99 ? -0.801 1.902 -7.455 1.00 89.12 99 ASN A N 1
ATOM 789 C CA . ASN A 1 99 ? -1.260 3.163 -8.034 1.00 89.12 99 ASN A CA 1
ATOM 790 C C . ASN A 1 99 ? -0.119 3.833 -8.824 1.00 89.12 99 ASN A C 1
ATOM 792 O O . ASN A 1 99 ? 0.786 4.375 -8.197 1.00 89.12 99 ASN A O 1
ATOM 796 N N . PRO A 1 100 ? -0.185 3.913 -10.167 1.00 87.69 100 PRO A N 1
ATOM 797 C CA . PRO A 1 100 ? 0.845 4.561 -10.986 1.00 87.69 100 PRO A CA 1
ATOM 798 C C . PRO A 1 100 ? 1.177 6.005 -10.592 1.00 87.69 100 PRO A C 1
ATOM 800 O O . PRO A 1 100 ? 2.294 6.463 -10.814 1.00 87.69 100 PRO A O 1
ATOM 803 N N . PHE A 1 101 ? 0.217 6.731 -10.012 1.00 88.69 101 PHE A N 1
ATOM 804 C CA . PHE A 1 101 ? 0.409 8.125 -9.617 1.00 88.69 101 PHE A CA 1
ATOM 805 C C . PHE A 1 101 ? 1.273 8.300 -8.361 1.00 88.69 101 PHE A C 1
ATOM 807 O O . PHE A 1 101 ? 1.692 9.428 -8.108 1.00 88.69 101 PHE A O 1
ATOM 814 N N . SER A 1 102 ? 1.574 7.236 -7.602 1.00 87.94 102 SER A N 1
ATOM 815 C CA . SER A 1 102 ? 2.540 7.322 -6.495 1.00 87.94 102 SER A CA 1
ATOM 816 C C . SER A 1 102 ? 3.943 7.678 -6.993 1.00 87.94 102 SER A C 1
ATOM 818 O O . SER A 1 102 ? 4.661 8.406 -6.321 1.00 87.94 102 SER A O 1
ATOM 820 N N . LEU A 1 103 ? 4.293 7.239 -8.205 1.00 91.00 103 LEU A N 1
ATOM 821 C CA . LEU A 1 103 ? 5.582 7.478 -8.862 1.00 91.00 103 LEU A CA 1
ATOM 822 C C . LEU A 1 103 ? 5.478 8.542 -9.960 1.00 91.00 103 LEU A C 1
ATOM 824 O O . LEU A 1 103 ? 6.163 8.488 -10.985 1.00 91.00 103 LEU A O 1
ATOM 828 N N . LYS A 1 104 ? 4.572 9.510 -9.785 1.00 91.69 104 LYS A N 1
ATOM 829 C CA . LYS A 1 104 ? 4.323 10.543 -10.796 1.00 91.69 104 LYS A CA 1
ATOM 830 C C . LYS A 1 104 ? 5.595 11.312 -11.150 1.00 91.69 104 LYS A C 1
ATOM 832 O O . LYS A 1 104 ? 5.850 11.536 -12.330 1.00 91.69 104 LYS A O 1
ATOM 837 N N . GLU A 1 105 ? 6.374 11.698 -10.146 1.00 91.19 105 GLU A N 1
ATOM 838 C CA . GLU A 1 105 ? 7.614 12.458 -10.323 1.00 91.19 105 GLU A CA 1
ATOM 839 C C . GLU A 1 105 ? 8.659 11.642 -11.090 1.00 91.19 105 GLU A C 1
ATOM 841 O O . GLU A 1 105 ? 9.204 12.127 -12.081 1.00 91.19 105 GLU A O 1
ATOM 846 N N . THR A 1 106 ? 8.841 10.372 -10.725 1.00 91.62 106 THR A N 1
ATOM 847 C CA . THR A 1 106 ? 9.729 9.415 -11.399 1.00 91.62 106 THR A CA 1
ATOM 848 C C . THR A 1 106 ? 9.373 9.265 -12.879 1.00 91.62 106 THR A C 1
ATOM 850 O O . THR A 1 106 ? 10.229 9.393 -13.754 1.00 91.62 106 THR A O 1
ATOM 853 N N . PHE A 1 107 ? 8.088 9.066 -13.197 1.00 92.31 107 PHE A N 1
ATOM 854 C CA . PHE A 1 107 ? 7.630 8.937 -14.583 1.00 92.31 107 PHE A CA 1
ATOM 855 C C . PHE A 1 107 ? 7.738 10.243 -15.377 1.00 92.31 107 PHE A C 1
ATOM 857 O O . PHE A 1 107 ? 8.014 10.207 -16.578 1.00 92.31 107 PHE A O 1
ATOM 864 N N . GLN A 1 108 ? 7.535 11.396 -14.738 1.00 91.06 108 GLN A N 1
ATOM 865 C CA . GLN A 1 108 ? 7.736 12.698 -15.374 1.00 91.06 108 GLN A CA 1
ATOM 866 C C . GLN A 1 108 ? 9.217 12.961 -15.656 1.00 91.06 108 GLN A C 1
ATOM 868 O O . GLN A 1 108 ? 9.552 13.407 -16.752 1.00 91.06 108 GLN A O 1
ATOM 873 N N . ALA A 1 109 ? 10.105 12.630 -14.720 1.00 89.75 109 ALA A N 1
ATOM 874 C CA . ALA A 1 109 ? 11.547 12.729 -14.910 1.00 89.75 109 ALA A CA 1
ATOM 875 C C . ALA A 1 109 ? 12.027 11.794 -16.031 1.00 89.75 109 ALA A C 1
ATOM 877 O O . ALA A 1 109 ? 12.745 12.229 -16.933 1.00 89.75 109 ALA A O 1
ATOM 878 N N . PHE A 1 110 ? 11.537 10.550 -16.045 1.00 90.44 110 PHE A N 1
ATOM 879 C CA . PHE A 1 110 ? 11.763 9.604 -17.137 1.00 90.44 110 PHE A CA 1
ATOM 880 C C . PHE A 1 110 ? 11.252 10.150 -18.481 1.00 90.44 110 PHE A C 1
ATOM 882 O O . PHE A 1 110 ? 11.955 10.065 -19.485 1.00 90.44 110 PHE A O 1
ATOM 889 N N . HIS A 1 111 ? 10.071 10.780 -18.518 1.00 90.38 111 HIS A N 1
ATOM 890 C CA . HIS A 1 111 ? 9.551 11.415 -19.733 1.00 90.38 111 HIS A CA 1
ATOM 891 C C . HIS A 1 111 ? 10.450 12.550 -20.233 1.00 90.38 111 HIS A C 1
ATOM 893 O O . HIS A 1 111 ? 10.797 12.572 -21.410 1.00 90.38 111 HIS A O 1
ATOM 899 N N . CYS A 1 112 ? 10.847 13.476 -19.356 1.00 87.06 112 CYS A N 1
ATOM 900 C CA . CYS A 1 112 ? 11.755 14.569 -19.708 1.00 87.06 112 CYS A CA 1
ATOM 901 C C . CYS A 1 112 ? 13.083 14.038 -20.251 1.00 87.06 112 CYS A C 1
ATOM 903 O O . CYS A 1 112 ? 13.629 14.588 -21.204 1.00 87.06 112 CYS A O 1
ATOM 905 N N . PHE A 1 113 ? 13.574 12.943 -19.673 1.00 84.00 113 PHE A N 1
ATOM 906 C CA . PHE A 1 113 ? 14.798 12.299 -20.111 1.00 84.00 113 PHE A CA 1
ATOM 907 C C . PHE A 1 113 ? 14.694 11.737 -21.539 1.00 84.00 113 PHE A C 1
ATOM 909 O O . PHE A 1 113 ? 15.646 11.856 -22.306 1.00 84.00 113 PHE A O 1
ATOM 916 N N . LEU A 1 114 ? 13.546 11.175 -21.927 1.00 84.25 114 LEU A N 1
ATOM 917 C CA . LEU A 1 114 ? 13.343 10.630 -23.277 1.00 84.25 114 LEU A CA 1
ATOM 918 C C . LEU A 1 114 ? 13.410 11.690 -24.393 1.00 84.25 114 LEU A C 1
ATOM 920 O O . LEU A 1 114 ? 13.647 11.331 -25.540 1.00 84.25 114 LEU A O 1
ATOM 924 N N . HIS A 1 115 ? 13.245 12.979 -24.077 1.00 83.75 115 HIS A N 1
ATOM 925 C CA . HIS A 1 115 ? 13.404 14.079 -25.044 1.00 83.75 115 HIS A CA 1
ATOM 926 C C . HIS A 1 115 ? 14.863 14.514 -25.250 1.00 83.75 115 HIS A C 1
ATOM 928 O O . HIS A 1 115 ? 15.142 15.361 -26.097 1.00 83.75 115 HIS A O 1
ATOM 934 N N . ILE A 1 116 ? 15.808 13.983 -24.469 1.00 82.62 116 ILE A N 1
ATOM 935 C CA . ILE A 1 116 ? 17.220 14.357 -24.565 1.00 82.62 116 ILE A CA 1
ATOM 936 C C . ILE A 1 116 ? 17.885 13.544 -25.682 1.00 82.62 116 ILE A C 1
ATOM 938 O O . ILE A 1 116 ? 18.209 12.375 -25.500 1.00 82.62 116 ILE A O 1
ATOM 942 N N . ASP A 1 117 ? 18.197 14.193 -26.804 1.00 67.31 117 ASP A N 1
ATOM 943 C CA . ASP A 1 117 ? 18.843 13.577 -27.982 1.00 67.31 117 ASP A CA 1
ATOM 944 C C . ASP A 1 117 ? 20.368 13.347 -27.822 1.00 67.31 117 ASP A C 1
ATOM 946 O O . ASP A 1 117 ? 21.126 13.166 -28.772 1.00 67.31 117 ASP A O 1
ATOM 950 N N . LYS A 1 118 ? 20.878 13.399 -26.585 1.00 75.94 118 LYS A N 1
ATOM 951 C CA . LYS A 1 118 ? 22.306 13.216 -26.289 1.00 75.94 118 LYS A CA 1
ATOM 952 C C . LYS A 1 118 ? 22.567 11.786 -25.839 1.00 75.94 118 LYS A C 1
ATOM 954 O O . LYS A 1 118 ? 22.060 11.334 -24.815 1.00 75.94 118 LYS A O 1
ATOM 959 N N . ASN A 1 119 ? 23.443 11.091 -26.553 1.00 72.06 119 ASN A N 1
ATOM 960 C CA . ASN A 1 119 ? 23.848 9.734 -26.209 1.00 72.06 119 ASN A CA 1
ATOM 961 C C . ASN A 1 119 ? 25.106 9.751 -25.319 1.00 72.06 119 ASN A C 1
ATOM 963 O O . ASN A 1 119 ? 26.227 9.793 -25.816 1.00 72.06 119 ASN A O 1
ATOM 967 N N . ASN A 1 120 ? 24.923 9.734 -23.996 1.00 81.50 120 ASN A N 1
ATOM 968 C CA . ASN A 1 120 ? 26.010 9.643 -23.011 1.00 81.50 120 ASN A CA 1
ATOM 969 C C . ASN A 1 120 ? 25.758 8.458 -22.060 1.00 81.50 120 ASN A C 1
ATOM 971 O O . ASN A 1 120 ? 24.611 8.182 -21.705 1.00 81.50 120 ASN A O 1
ATOM 975 N N . ILE A 1 121 ? 26.816 7.770 -21.623 1.00 81.19 121 ILE A N 1
ATOM 976 C CA . ILE A 1 121 ? 26.750 6.677 -20.638 1.00 81.19 121 ILE A CA 1
ATOM 977 C C . ILE A 1 121 ? 26.034 7.145 -19.365 1.00 81.19 121 ILE A C 1
ATOM 979 O O . ILE A 1 121 ? 25.086 6.497 -18.936 1.00 81.19 121 ILE A O 1
ATOM 983 N N . ASN A 1 122 ? 26.376 8.330 -18.849 1.00 82.44 122 ASN A N 1
ATOM 984 C CA . ASN A 1 122 ? 25.742 8.893 -17.649 1.00 82.44 122 ASN A CA 1
ATOM 985 C C . ASN A 1 122 ? 24.232 9.101 -17.822 1.00 82.44 122 ASN A C 1
ATOM 987 O O . ASN A 1 122 ? 23.463 8.989 -16.870 1.00 82.44 122 ASN A O 1
ATOM 991 N N . LEU A 1 123 ? 23.800 9.414 -19.046 1.00 80.12 123 LEU A N 1
ATOM 992 C CA . LEU A 1 123 ? 22.388 9.560 -19.373 1.00 80.12 123 LEU A CA 1
ATOM 993 C C . LEU A 1 123 ? 21.718 8.176 -19.383 1.00 80.12 123 LEU A C 1
ATOM 995 O O . LEU A 1 123 ? 20.684 7.997 -18.747 1.00 80.12 123 LEU A O 1
ATOM 999 N N . ARG A 1 124 ? 22.334 7.166 -20.008 1.00 78.38 124 ARG A N 1
ATOM 1000 C CA . ARG A 1 124 ? 21.810 5.787 -19.993 1.00 78.38 124 ARG A CA 1
ATOM 1001 C C . ARG A 1 124 ? 21.635 5.263 -18.566 1.00 78.38 124 ARG A C 1
ATOM 1003 O O . ARG A 1 124 ? 20.558 4.767 -18.263 1.00 78.38 124 ARG A O 1
ATOM 1010 N N . THR A 1 125 ? 22.624 5.464 -17.696 1.00 84.38 125 THR A N 1
ATOM 1011 C CA . THR A 1 125 ? 22.554 5.071 -16.281 1.00 84.38 125 THR A CA 1
ATOM 1012 C C . THR A 1 125 ? 21.417 5.777 -15.541 1.00 84.38 125 THR A C 1
ATOM 1014 O O . THR A 1 125 ? 20.690 5.134 -14.793 1.00 84.38 125 THR A O 1
ATOM 1017 N N . LYS A 1 126 ? 21.195 7.078 -15.786 1.00 84.94 126 LYS A N 1
ATOM 1018 C CA . LYS A 1 126 ? 20.062 7.817 -15.195 1.00 84.94 126 LYS A CA 1
ATOM 1019 C C . LYS A 1 126 ? 18.700 7.333 -15.687 1.00 84.94 126 LYS A C 1
ATOM 1021 O O . LYS A 1 126 ? 17.743 7.300 -14.926 1.00 84.94 126 LYS A O 1
ATOM 1026 N N . ARG A 1 127 ? 18.580 6.955 -16.960 1.00 84.25 127 ARG A N 1
ATOM 1027 C CA . ARG A 1 127 ? 17.339 6.339 -17.447 1.00 84.25 127 ARG A CA 1
ATOM 1028 C C . ARG A 1 127 ? 17.056 5.044 -16.694 1.00 84.25 127 ARG A C 1
ATOM 1030 O O . ARG A 1 127 ? 15.932 4.807 -16.259 1.00 84.25 127 ARG A O 1
ATOM 1037 N N . ASP A 1 128 ? 18.089 4.223 -16.577 1.00 87.69 128 ASP A N 1
ATOM 1038 C CA . ASP A 1 128 ? 18.010 2.906 -15.969 1.00 87.69 128 ASP A CA 1
ATOM 1039 C C . ASP A 1 128 ? 17.712 3.031 -14.456 1.00 87.69 128 ASP A C 1
ATOM 1041 O O . ASP A 1 128 ? 16.942 2.233 -13.928 1.00 87.69 128 ASP A O 1
ATOM 1045 N N . SER A 1 129 ? 18.159 4.108 -13.788 1.00 89.62 129 SER A N 1
ATOM 1046 C CA . SER A 1 129 ? 17.796 4.388 -12.390 1.00 89.62 129 SER A CA 1
ATOM 1047 C C . SER A 1 129 ? 16.310 4.702 -12.180 1.00 89.62 129 SER A C 1
ATOM 1049 O O . SER A 1 129 ? 15.757 4.296 -11.168 1.00 89.62 129 SER A O 1
ATOM 1051 N N . TYR A 1 130 ? 15.625 5.368 -13.119 1.00 90.44 130 TYR A N 1
ATOM 1052 C CA . TYR A 1 130 ? 14.173 5.602 -12.987 1.00 90.44 130 TYR A CA 1
ATOM 1053 C C . TYR A 1 130 ? 13.358 4.311 -13.118 1.00 90.44 130 TYR A C 1
ATOM 1055 O O . TYR A 1 130 ? 12.323 4.145 -12.474 1.00 90.44 130 TYR A O 1
ATOM 1063 N N . ILE A 1 131 ? 13.819 3.388 -13.966 1.00 90.06 131 ILE A N 1
ATOM 1064 C CA . ILE A 1 131 ? 13.218 2.056 -14.090 1.00 90.06 131 ILE A CA 1
ATOM 1065 C C . ILE A 1 131 ? 13.469 1.268 -12.799 1.00 90.06 131 ILE A C 1
ATOM 1067 O O . ILE A 1 131 ? 12.554 0.627 -12.287 1.00 90.06 131 ILE A O 1
ATOM 1071 N N . GLN A 1 132 ? 14.682 1.360 -12.254 1.00 90.88 132 GLN A N 1
ATOM 1072 C CA . GLN A 1 132 ? 15.057 0.737 -10.990 1.00 90.88 132 GLN A CA 1
ATOM 1073 C C . GLN A 1 132 ? 14.191 1.235 -9.822 1.00 90.88 132 GLN A C 1
ATOM 1075 O O . GLN A 1 132 ? 13.617 0.419 -9.111 1.00 90.88 132 GLN A O 1
ATOM 1080 N N . GLU A 1 133 ? 14.000 2.549 -9.689 1.00 92.06 133 GLU A N 1
ATOM 1081 C CA . GLU A 1 133 ? 13.154 3.160 -8.653 1.00 92.06 133 GLU A CA 1
ATOM 1082 C C . GLU A 1 133 ? 11.704 2.643 -8.713 1.00 92.06 133 GLU A C 1
ATOM 1084 O O . GLU A 1 133 ? 11.086 2.338 -7.690 1.00 92.06 133 GLU A O 1
ATOM 1089 N N . TYR A 1 134 ? 11.165 2.464 -9.924 1.00 92.50 134 TYR A N 1
ATOM 1090 C CA . TYR A 1 134 ? 9.858 1.834 -10.108 1.00 92.50 134 TYR A CA 1
ATOM 1091 C C . TYR A 1 134 ? 9.834 0.385 -9.607 1.00 92.50 134 TYR A C 1
ATOM 1093 O O . TYR A 1 134 ? 8.893 -0.012 -8.918 1.00 92.50 134 TYR A O 1
ATOM 1101 N N . ILE A 1 135 ? 10.848 -0.411 -9.950 1.00 91.69 135 ILE A N 1
ATOM 1102 C CA . ILE A 1 135 ? 10.921 -1.823 -9.558 1.00 91.69 135 ILE A CA 1
ATOM 1103 C C . ILE A 1 135 ? 11.061 -1.951 -8.038 1.00 91.69 135 ILE A C 1
ATOM 1105 O O . ILE A 1 135 ? 10.342 -2.738 -7.427 1.00 91.69 135 ILE A O 1
ATOM 1109 N N . GLU A 1 136 ? 11.916 -1.140 -7.420 1.00 91.50 136 GLU A N 1
ATOM 1110 C CA . GLU A 1 136 ? 12.105 -1.092 -5.967 1.00 91.50 136 GLU A CA 1
ATOM 1111 C C . GLU A 1 136 ? 10.799 -0.773 -5.239 1.00 91.50 136 GLU A C 1
ATOM 1113 O O . GLU A 1 136 ? 10.451 -1.429 -4.255 1.00 91.50 136 GLU A O 1
ATOM 1118 N N . HIS A 1 137 ? 10.013 0.170 -5.759 1.00 92.25 137 HIS A N 1
ATOM 1119 C CA . HIS A 1 137 ? 8.705 0.481 -5.196 1.00 92.25 137 HIS A CA 1
ATOM 1120 C C . HIS A 1 137 ? 7.726 -0.702 -5.300 1.00 92.25 137 HIS A C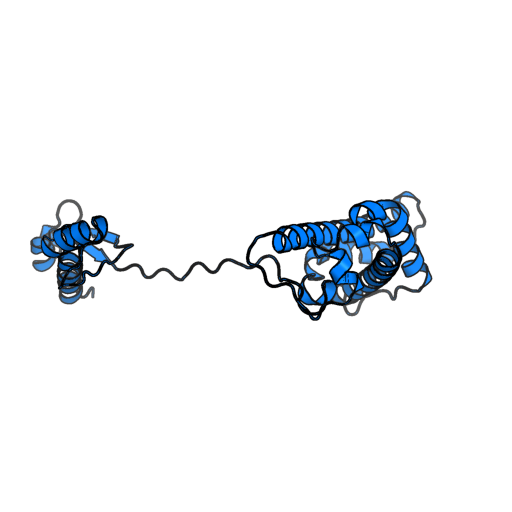 1
ATOM 1122 O O . HIS A 1 137 ? 6.994 -0.990 -4.351 1.00 92.25 137 HIS A O 1
ATOM 1128 N N . ILE A 1 138 ? 7.724 -1.426 -6.424 1.00 92.81 138 ILE A N 1
ATOM 1129 C CA . ILE A 1 138 ? 6.913 -2.642 -6.593 1.00 92.81 138 ILE A CA 1
ATOM 1130 C C . ILE A 1 138 ? 7.348 -3.740 -5.613 1.00 92.81 138 ILE A C 1
ATOM 1132 O O . ILE A 1 138 ? 6.489 -4.382 -5.006 1.00 92.81 138 ILE A O 1
ATOM 1136 N N . ILE A 1 139 ? 8.654 -3.927 -5.415 1.00 91.94 139 ILE A N 1
ATOM 1137 C CA . ILE A 1 139 ? 9.220 -4.882 -4.452 1.00 91.94 139 ILE A CA 1
ATOM 1138 C C . ILE A 1 139 ? 8.816 -4.512 -3.019 1.00 91.94 139 ILE A C 1
ATOM 1140 O O . ILE A 1 139 ? 8.405 -5.375 -2.245 1.00 91.94 139 ILE A O 1
ATOM 1144 N N . LEU A 1 140 ? 8.856 -3.228 -2.662 1.00 91.56 140 LEU A N 1
ATOM 1145 C CA . LEU A 1 140 ? 8.434 -2.756 -1.342 1.00 91.56 140 LEU A CA 1
ATOM 1146 C C . LEU A 1 140 ? 6.955 -3.071 -1.080 1.00 91.56 140 LEU A C 1
ATOM 1148 O O . LEU A 1 140 ? 6.600 -3.602 -0.025 1.00 91.56 140 LEU A O 1
ATOM 1152 N N . ILE A 1 141 ? 6.093 -2.797 -2.062 1.00 91.00 141 ILE A N 1
ATOM 1153 C CA . ILE A 1 141 ? 4.668 -3.144 -2.008 1.00 91.00 141 ILE A CA 1
ATOM 1154 C C . ILE A 1 141 ? 4.493 -4.661 -1.863 1.00 91.00 141 ILE A C 1
ATOM 1156 O O . ILE A 1 141 ? 3.707 -5.111 -1.029 1.00 91.00 141 ILE A O 1
ATOM 1160 N N . MET A 1 142 ? 5.232 -5.453 -2.642 1.00 91.62 142 MET A N 1
ATOM 1161 C CA . MET A 1 142 ? 5.214 -6.915 -2.575 1.00 91.62 142 MET A CA 1
ATOM 1162 C C . MET A 1 142 ? 5.555 -7.418 -1.167 1.00 91.62 142 MET A C 1
ATOM 1164 O O . MET A 1 142 ? 4.788 -8.207 -0.616 1.00 91.62 142 MET A O 1
ATOM 1168 N N . TYR A 1 143 ? 6.650 -6.951 -0.557 1.00 90.19 143 TYR A N 1
ATOM 1169 C CA . TYR A 1 143 ? 7.025 -7.358 0.802 1.00 90.19 143 TYR A CA 1
ATOM 1170 C C . TYR A 1 143 ? 5.954 -6.999 1.829 1.00 90.19 143 TYR A C 1
ATOM 1172 O O . TYR A 1 143 ? 5.613 -7.827 2.674 1.00 90.19 143 TYR A O 1
ATOM 1180 N N . HIS A 1 144 ? 5.361 -5.809 1.723 1.00 89.38 144 HIS A N 1
ATOM 1181 C CA . HIS A 1 144 ? 4.284 -5.402 2.620 1.00 89.38 144 HIS A CA 1
ATOM 1182 C C . HIS A 1 144 ? 3.037 -6.292 2.468 1.00 89.38 144 HIS A C 1
ATOM 1184 O O . HIS A 1 144 ? 2.377 -6.617 3.455 1.00 89.38 144 HIS A O 1
ATOM 1190 N N . ILE A 1 145 ? 2.699 -6.720 1.246 1.00 89.81 145 ILE A N 1
ATOM 1191 C CA . ILE A 1 145 ? 1.600 -7.670 1.015 1.00 89.81 145 ILE A CA 1
ATOM 1192 C C . ILE A 1 145 ? 1.937 -9.048 1.583 1.00 89.81 145 ILE A C 1
ATOM 1194 O O . ILE A 1 145 ? 1.093 -9.638 2.251 1.00 89.81 145 ILE A O 1
ATOM 1198 N N . ARG A 1 146 ? 3.152 -9.557 1.348 1.00 89.69 146 ARG A N 1
ATOM 1199 C CA . ARG A 1 146 ? 3.601 -10.854 1.880 1.00 89.69 146 ARG A CA 1
ATOM 1200 C C . ARG A 1 146 ? 3.538 -10.878 3.403 1.00 89.69 146 ARG A C 1
ATOM 1202 O O . ARG A 1 146 ? 2.993 -11.817 3.974 1.00 89.69 146 ARG A O 1
ATOM 1209 N N . GLN A 1 147 ? 4.026 -9.819 4.052 1.00 87.94 147 GLN A N 1
ATOM 1210 C CA . GLN A 1 147 ? 3.935 -9.668 5.502 1.00 87.94 147 GLN A CA 1
ATOM 1211 C C . GLN A 1 147 ? 2.480 -9.717 5.963 1.00 87.94 147 GLN A C 1
ATOM 1213 O O . GLN A 1 147 ? 2.160 -10.442 6.898 1.00 87.94 147 GLN A O 1
ATOM 1218 N N . LYS A 1 148 ? 1.590 -9.002 5.266 1.00 86.69 148 LYS A N 1
ATOM 1219 C CA . LYS A 1 148 ? 0.165 -9.022 5.581 1.00 86.69 148 LYS A CA 1
ATOM 1220 C C . LYS A 1 148 ? -0.456 -10.401 5.377 1.00 86.69 148 LYS A C 1
ATOM 1222 O O . LYS A 1 148 ? -1.186 -10.831 6.247 1.00 86.69 148 LYS A O 1
ATOM 1227 N N . PHE A 1 149 ? -0.166 -11.127 4.300 1.00 86.25 149 PHE A N 1
ATOM 1228 C CA . PHE A 1 149 ? -0.696 -12.487 4.121 1.00 86.25 149 PHE A CA 1
ATOM 1229 C C . PHE A 1 149 ? -0.155 -13.505 5.133 1.00 86.25 149 PHE A C 1
ATOM 1231 O O . PHE A 1 149 ? -0.782 -14.540 5.320 1.00 86.25 149 PHE A O 1
ATOM 1238 N N . SER A 1 150 ? 0.974 -13.212 5.783 1.00 84.38 150 SER A N 1
ATOM 1239 C CA . SER A 1 150 ? 1.527 -14.023 6.873 1.00 84.38 150 SER A CA 1
ATOM 1240 C C . SER A 1 150 ? 0.855 -13.749 8.231 1.00 84.38 150 SER A C 1
ATOM 1242 O O . SER A 1 150 ? 1.004 -14.528 9.170 1.00 84.38 150 SER A O 1
ATOM 1244 N N . GLU A 1 151 ? 0.107 -12.647 8.373 1.00 84.50 151 GLU A N 1
ATOM 1245 C CA . GLU A 1 151 ? -0.654 -12.373 9.596 1.00 84.50 151 GLU A CA 1
ATOM 1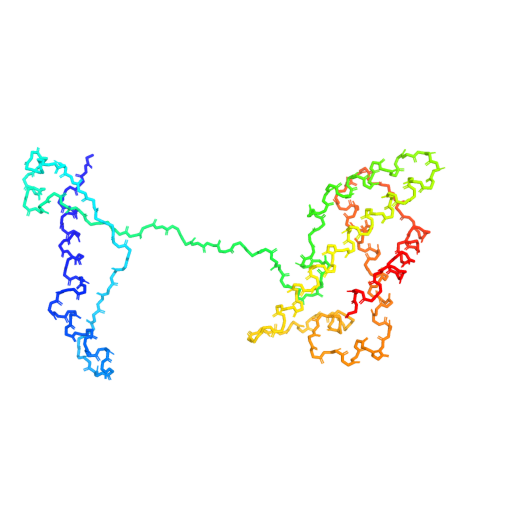246 C C . GLU A 1 151 ? -1.830 -13.360 9.715 1.00 84.50 151 GLU A C 1
ATOM 1248 O O . GLU A 1 151 ? -2.599 -13.561 8.771 1.00 84.50 151 GLU A O 1
ATOM 1253 N N . ASN A 1 152 ? -1.981 -13.968 10.898 1.00 59.59 152 ASN A N 1
ATOM 1254 C CA . ASN A 1 152 ? -3.099 -14.862 11.199 1.00 59.59 152 ASN A CA 1
ATOM 1255 C C . ASN A 1 152 ? -4.433 -14.130 10.956 1.00 59.59 152 ASN A C 1
ATOM 1257 O O . ASN A 1 152 ? -4.559 -12.965 11.332 1.00 59.59 152 ASN A O 1
ATOM 1261 N N . ASP A 1 153 ? -5.424 -14.837 10.396 1.00 67.31 153 ASP A N 1
ATOM 1262 C CA . ASP A 1 153 ? -6.819 -14.383 10.192 1.00 67.31 153 ASP A CA 1
ATOM 1263 C C . ASP A 1 153 ? -7.133 -13.649 8.861 1.00 67.31 153 ASP A C 1
ATOM 1265 O O . ASP A 1 153 ? -8.220 -13.091 8.681 1.00 67.31 153 ASP A O 1
ATOM 1269 N N . ILE A 1 154 ? -6.230 -13.677 7.869 1.00 75.31 154 ILE A N 1
ATOM 1270 C CA . ILE A 1 154 ? -6.496 -13.109 6.532 1.00 75.31 154 ILE A CA 1
ATOM 1271 C C . ILE A 1 154 ? -6.934 -14.184 5.534 1.00 75.31 154 ILE A C 1
ATOM 1273 O O . ILE A 1 154 ? -6.228 -15.150 5.267 1.00 75.31 154 ILE A O 1
ATOM 1277 N N . LYS A 1 155 ? -8.102 -13.974 4.912 1.00 79.44 155 LYS A N 1
ATOM 1278 C CA . LYS A 1 155 ? -8.585 -14.811 3.804 1.00 79.44 155 LYS A CA 1
ATOM 1279 C C . LYS A 1 155 ? -7.769 -14.549 2.542 1.00 79.44 155 LYS A C 1
ATOM 1281 O O . LYS A 1 155 ? -7.737 -13.418 2.047 1.00 79.44 155 LYS A O 1
ATOM 1286 N N . LEU A 1 156 ? -7.158 -15.603 2.006 1.00 82.25 156 LEU A N 1
ATOM 1287 C CA . LEU A 1 156 ? -6.413 -15.521 0.760 1.00 82.25 156 LEU A CA 1
ATOM 1288 C C . LEU A 1 156 ? -7.376 -15.375 -0.433 1.00 82.25 156 LEU A C 1
ATOM 1290 O O . LEU A 1 156 ? -8.381 -16.081 -0.514 1.00 82.25 156 LEU A O 1
ATOM 1294 N N . PRO A 1 157 ? -7.089 -14.461 -1.370 1.00 83.81 157 PRO A N 1
ATOM 1295 C CA . PRO A 1 157 ? -7.931 -14.230 -2.538 1.00 83.81 157 PRO A CA 1
ATOM 1296 C C . PRO A 1 157 ? -7.815 -15.369 -3.569 1.00 83.81 157 PRO A C 1
ATOM 1298 O O . PRO A 1 157 ? -6.736 -15.675 -4.080 1.00 83.81 157 PRO A O 1
ATOM 1301 N N . GLU A 1 158 ? -8.945 -15.974 -3.938 1.00 82.69 158 GLU A N 1
ATOM 1302 C CA . GLU A 1 158 ? -8.982 -17.107 -4.877 1.00 82.69 158 GLU A CA 1
ATOM 1303 C C . GLU A 1 158 ? -8.827 -16.694 -6.347 1.00 82.69 158 GLU A C 1
ATOM 1305 O O . GLU A 1 158 ? -8.322 -17.472 -7.156 1.00 82.69 158 GLU A O 1
ATOM 1310 N N . ASN A 1 159 ? -9.192 -15.462 -6.704 1.00 88.75 159 ASN A N 1
ATOM 1311 C CA . ASN A 1 159 ? -9.247 -15.007 -8.098 1.00 88.75 159 ASN A CA 1
ATOM 1312 C C . ASN A 1 159 ? -7.904 -14.503 -8.658 1.00 88.75 159 ASN A C 1
ATOM 1314 O O . ASN A 1 159 ? -7.864 -14.022 -9.792 1.00 88.75 159 ASN A O 1
ATOM 1318 N N . LEU A 1 160 ? -6.800 -14.609 -7.906 1.00 88.94 160 LEU A N 1
ATOM 1319 C CA . LEU A 1 160 ? -5.484 -14.226 -8.426 1.00 88.94 160 LEU A CA 1
ATOM 1320 C C . LEU A 1 160 ? -4.988 -15.208 -9.503 1.00 88.94 160 LEU A C 1
ATOM 1322 O O . LEU A 1 160 ? -5.165 -16.426 -9.369 1.00 88.94 160 LEU A O 1
ATOM 1326 N N . PRO A 1 161 ? -4.271 -14.708 -10.525 1.00 91.12 161 PRO A N 1
ATOM 1327 C CA . PRO A 1 161 ? -3.519 -15.543 -11.448 1.00 91.12 161 PRO A CA 1
ATOM 1328 C C . PRO A 1 161 ? -2.547 -16.465 -10.708 1.00 91.12 161 PRO A C 1
ATOM 1330 O O . PRO A 1 161 ? -1.928 -16.056 -9.725 1.00 91.12 161 PRO A O 1
ATOM 1333 N N . SER A 1 162 ? -2.355 -17.681 -11.221 1.00 89.31 162 SER A N 1
ATOM 1334 C CA . SER A 1 162 ? -1.469 -18.695 -10.628 1.00 89.31 162 SER A CA 1
ATOM 1335 C C . SER A 1 162 ? -0.069 -18.155 -10.323 1.00 89.31 162 SER A C 1
ATOM 1337 O O . SER A 1 162 ? 0.407 -18.289 -9.200 1.00 89.31 162 SER A O 1
ATOM 1339 N N . TYR A 1 163 ? 0.549 -17.447 -11.272 1.00 90.00 163 TYR A N 1
ATOM 1340 C CA . TYR A 1 163 ? 1.878 -16.861 -11.082 1.00 90.00 163 TYR A CA 1
ATOM 1341 C C . TYR A 1 163 ? 1.925 -15.815 -9.952 1.00 90.00 163 TYR A C 1
ATOM 1343 O O . TYR A 1 163 ? 2.928 -15.717 -9.254 1.00 90.00 163 TYR A O 1
ATOM 1351 N N . GLN A 1 164 ? 0.842 -15.054 -9.727 1.00 90.94 164 GLN A N 1
ATOM 1352 C CA . GLN A 1 164 ? 0.770 -14.081 -8.629 1.00 90.94 164 GLN A CA 1
ATOM 1353 C C . GLN A 1 164 ? 0.524 -14.758 -7.280 1.00 90.94 164 GLN A C 1
ATOM 1355 O O . GLN A 1 164 ? 1.006 -14.267 -6.265 1.00 90.94 164 GLN A O 1
ATOM 1360 N N . LYS A 1 165 ? -0.200 -15.884 -7.263 1.00 90.12 165 LYS A N 1
ATOM 1361 C CA . LYS A 1 165 ? -0.375 -16.701 -6.054 1.00 90.12 165 LYS A CA 1
ATOM 1362 C C . LYS A 1 165 ? 0.964 -17.263 -5.587 1.00 90.12 165 LYS A C 1
ATOM 1364 O O . LYS A 1 165 ? 1.305 -17.089 -4.424 1.00 90.12 165 LYS A O 1
ATOM 1369 N N . ILE A 1 166 ? 1.742 -17.848 -6.503 1.00 89.31 166 ILE A N 1
ATOM 1370 C CA . ILE A 1 166 ? 3.106 -18.329 -6.219 1.00 89.31 166 ILE A CA 1
ATOM 1371 C C . ILE A 1 166 ? 3.973 -17.168 -5.714 1.00 89.31 166 ILE A C 1
ATOM 1373 O O . ILE A 1 166 ? 4.663 -17.277 -4.703 1.00 89.31 166 ILE A O 1
ATOM 1377 N N . TRP A 1 167 ? 3.869 -16.011 -6.369 1.00 90.81 167 TRP A N 1
ATOM 1378 C CA . TRP A 1 167 ? 4.647 -14.837 -6.003 1.00 90.81 167 TRP A CA 1
ATOM 1379 C C . TRP A 1 167 ? 4.309 -14.264 -4.615 1.00 90.81 167 TRP A C 1
ATOM 1381 O O . TRP A 1 167 ? 5.222 -13.925 -3.866 1.00 90.81 167 TRP A O 1
ATOM 1391 N N . LEU A 1 168 ? 3.033 -14.140 -4.239 1.00 89.81 168 LEU A N 1
ATOM 1392 C CA . LEU A 1 168 ? 2.616 -13.370 -3.056 1.00 89.81 168 LEU A CA 1
ATOM 1393 C C . LEU A 1 168 ? 2.274 -14.218 -1.826 1.00 89.81 168 LEU A C 1
ATOM 1395 O O . LEU A 1 168 ? 2.354 -13.700 -0.714 1.00 89.81 168 LEU A O 1
ATOM 1399 N N . PHE A 1 169 ? 1.864 -15.477 -1.992 1.00 88.94 169 PHE A N 1
ATOM 1400 C CA . PHE A 1 169 ? 1.377 -16.278 -0.867 1.00 88.94 169 PHE A CA 1
ATOM 1401 C C . PHE A 1 169 ? 2.527 -16.908 -0.072 1.00 88.94 169 PHE A C 1
ATOM 1403 O O . PHE A 1 169 ? 3.509 -17.355 -0.672 1.00 88.94 169 PHE A O 1
ATOM 1410 N N . PRO A 1 170 ? 2.439 -16.947 1.270 1.00 83.88 170 PRO A N 1
ATOM 1411 C CA . PRO A 1 170 ? 3.478 -17.547 2.103 1.00 83.88 170 PRO A CA 1
ATOM 1412 C C . PRO A 1 170 ? 3.587 -19.062 1.868 1.00 83.88 170 PRO A C 1
ATOM 1414 O O . PRO A 1 170 ? 4.693 -19.562 1.698 1.00 83.88 170 PRO A O 1
ATOM 1417 N N . ASP A 1 171 ? 2.454 -19.753 1.710 1.00 83.75 171 ASP A N 1
ATOM 1418 C CA . ASP A 1 171 ? 2.361 -21.221 1.595 1.00 83.75 171 ASP A CA 1
ATOM 1419 C C . ASP A 1 171 ? 3.015 -21.816 0.334 1.00 83.75 171 ASP A C 1
ATOM 1421 O O . ASP A 1 171 ? 3.156 -23.028 0.215 1.00 83.75 171 ASP A O 1
ATOM 1425 N N . ARG A 1 172 ? 3.381 -20.980 -0.644 1.00 82.38 172 ARG A N 1
ATOM 1426 C CA . ARG A 1 172 ? 3.936 -21.399 -1.945 1.00 82.38 172 ARG A CA 1
ATOM 1427 C C . ARG A 1 172 ? 5.448 -21.182 -2.036 1.00 82.38 172 ARG A C 1
ATOM 1429 O O . ARG A 1 172 ? 5.982 -21.028 -3.131 1.00 82.38 172 ARG A O 1
ATOM 1436 N N . GLN A 1 173 ? 6.140 -21.132 -0.898 1.00 80.44 173 GLN A N 1
ATOM 1437 C CA . GLN A 1 173 ? 7.582 -20.889 -0.862 1.00 80.44 173 GLN A CA 1
ATOM 1438 C C . GLN A 1 173 ? 8.381 -21.977 -1.594 1.00 80.44 173 GLN A C 1
ATOM 1440 O O . GLN A 1 173 ? 9.241 -21.639 -2.402 1.00 80.44 173 GLN A O 1
ATOM 1445 N N . ASP A 1 174 ? 8.014 -23.250 -1.432 1.00 81.62 174 ASP A N 1
ATOM 1446 C CA . ASP A 1 174 ? 8.691 -24.362 -2.114 1.00 81.62 174 ASP A CA 1
ATOM 1447 C C . ASP A 1 174 ? 8.607 -24.245 -3.650 1.00 81.62 174 ASP A C 1
ATOM 1449 O O . ASP A 1 174 ? 9.587 -24.459 -4.364 1.00 81.62 174 ASP A O 1
ATOM 1453 N N . GLU A 1 175 ? 7.452 -23.827 -4.180 1.00 83.00 175 GLU A N 1
ATOM 1454 C CA . GLU A 1 175 ? 7.252 -23.605 -5.620 1.00 83.00 175 GLU A CA 1
ATOM 1455 C C . GLU A 1 175 ? 8.049 -22.402 -6.148 1.00 83.00 175 GLU A C 1
ATOM 1457 O O 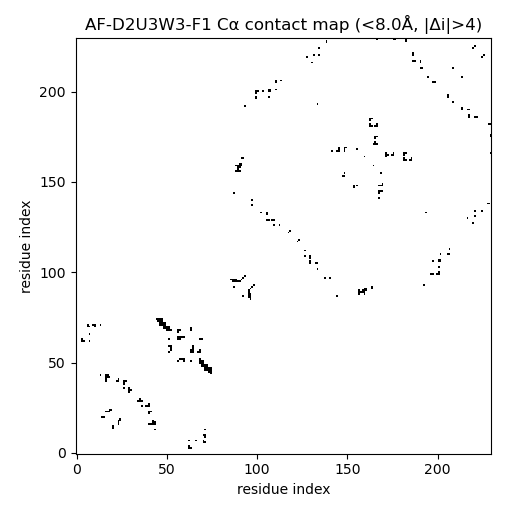. GLU A 1 175 ? 8.519 -22.430 -7.292 1.00 83.00 175 GLU A O 1
ATOM 1462 N N . ARG A 1 176 ? 8.244 -21.363 -5.319 1.00 84.44 176 ARG A N 1
ATOM 1463 C CA . ARG A 1 176 ? 9.086 -20.205 -5.668 1.00 84.44 176 ARG A CA 1
ATOM 1464 C C . ARG A 1 176 ? 10.546 -20.594 -5.852 1.00 84.44 176 ARG A C 1
ATOM 1466 O O . ARG A 1 176 ? 11.204 -20.048 -6.743 1.00 84.44 176 ARG A O 1
ATOM 1473 N N . ASP A 1 177 ? 11.040 -21.528 -5.047 1.00 80.50 177 ASP A N 1
ATOM 1474 C CA . ASP A 1 177 ? 12.446 -21.938 -5.054 1.00 80.50 177 ASP A CA 1
ATOM 1475 C C . ASP A 1 177 ? 12.755 -22.954 -6.163 1.00 80.50 177 ASP A C 1
ATOM 1477 O O . ASP A 1 177 ? 13.841 -22.926 -6.751 1.00 80.50 177 ASP A O 1
ATOM 1481 N N . GLN A 1 178 ? 11.780 -23.790 -6.524 1.00 80.94 178 GLN A N 1
ATOM 1482 C CA . GLN A 1 178 ? 11.953 -24.854 -7.518 1.00 80.94 178 GLN A CA 1
ATOM 1483 C C . GLN A 1 178 ? 11.723 -24.399 -8.965 1.00 80.94 178 GLN A C 1
ATOM 1485 O O . GLN A 1 178 ? 12.382 -24.900 -9.876 1.00 80.94 178 GLN A O 1
ATOM 1490 N N . THR A 1 179 ? 10.806 -23.454 -9.202 1.00 82.94 179 THR A N 1
ATOM 1491 C CA . THR A 1 179 ? 10.385 -23.068 -10.561 1.00 82.94 179 THR A CA 1
ATOM 1492 C C . THR A 1 179 ? 10.732 -21.612 -10.865 1.00 82.94 179 THR A C 1
ATOM 1494 O O . THR A 1 179 ? 10.526 -20.742 -10.027 1.00 82.94 179 THR A O 1
ATOM 1497 N N . ASN A 1 180 ? 11.201 -21.321 -12.086 1.00 85.12 180 ASN A N 1
ATOM 1498 C CA . ASN A 1 180 ? 11.493 -19.952 -12.551 1.00 85.12 180 ASN A CA 1
ATOM 1499 C C . ASN A 1 180 ? 10.500 -19.426 -13.607 1.00 85.12 180 ASN A C 1
ATOM 1501 O O . ASN A 1 180 ? 10.522 -18.241 -13.942 1.00 85.12 180 ASN A O 1
ATOM 1505 N N . ASP A 1 181 ? 9.610 -20.271 -14.127 1.00 87.44 181 ASP A N 1
ATOM 1506 C CA . ASP A 1 181 ? 8.663 -19.900 -15.188 1.00 87.44 181 ASP A CA 1
ATOM 1507 C C . ASP A 1 181 ? 7.699 -18.793 -14.747 1.00 87.44 181 ASP A C 1
ATOM 1509 O O . ASP A 1 181 ? 7.431 -17.849 -15.497 1.00 87.44 181 ASP A O 1
ATOM 1513 N N . TRP A 1 182 ? 7.231 -18.852 -13.494 1.00 89.44 182 TRP A N 1
ATOM 1514 C CA . TRP A 1 182 ? 6.367 -17.819 -12.919 1.00 89.44 182 TRP A CA 1
ATOM 1515 C C . TRP A 1 182 ? 7.088 -16.468 -12.813 1.00 89.44 182 TRP A C 1
ATOM 1517 O O . TRP A 1 182 ? 6.467 -15.431 -13.049 1.00 89.44 182 TRP A O 1
ATOM 1527 N N . LEU A 1 183 ? 8.394 -16.476 -12.517 1.00 88.44 183 LEU A N 1
ATOM 1528 C CA . LEU A 1 183 ? 9.222 -15.278 -12.396 1.00 88.44 183 LEU A CA 1
ATOM 1529 C C . LEU A 1 183 ? 9.450 -14.640 -13.768 1.00 88.44 183 LEU A C 1
ATOM 1531 O O . LEU A 1 183 ? 9.273 -13.434 -13.922 1.00 88.44 183 LEU A O 1
ATOM 1535 N N . THR A 1 184 ? 9.753 -15.443 -14.790 1.00 89.88 184 THR A N 1
ATOM 1536 C CA . THR A 1 184 ? 9.889 -14.958 -16.173 1.00 89.88 184 THR A CA 1
ATOM 1537 C C . THR A 1 184 ? 8.592 -14.301 -16.652 1.00 89.88 184 THR A C 1
ATOM 1539 O O . THR A 1 184 ? 8.614 -13.182 -17.174 1.00 89.88 184 THR A O 1
ATOM 1542 N N . HIS A 1 185 ? 7.445 -14.943 -16.398 1.00 91.12 185 HIS A N 1
ATOM 1543 C CA . HIS A 1 185 ? 6.140 -14.374 -16.733 1.00 91.12 185 HIS A CA 1
ATOM 1544 C C . HIS A 1 185 ? 5.854 -13.080 -15.957 1.00 91.12 185 HIS A C 1
ATOM 1546 O O . HIS A 1 185 ? 5.318 -12.115 -16.510 1.00 91.12 185 HIS A O 1
ATOM 1552 N N . LEU A 1 186 ? 6.228 -13.035 -14.676 1.00 92.06 186 LEU A N 1
ATOM 1553 C CA . LEU A 1 186 ? 6.070 -11.857 -13.835 1.00 92.06 186 LEU A CA 1
ATOM 1554 C C . LEU A 1 186 ? 6.898 -10.675 -14.347 1.00 92.06 186 LEU A C 1
ATOM 1556 O O . LEU A 1 186 ? 6.355 -9.578 -14.461 1.00 92.06 186 LEU A O 1
ATOM 1560 N N . ILE A 1 187 ? 8.165 -10.892 -14.700 1.00 91.19 187 ILE A N 1
ATOM 1561 C CA . ILE A 1 187 ? 9.061 -9.847 -15.212 1.00 91.19 187 ILE A CA 1
ATOM 1562 C C . ILE A 1 187 ? 8.523 -9.265 -16.525 1.00 91.19 187 ILE A C 1
ATOM 1564 O O . ILE A 1 187 ? 8.472 -8.045 -16.688 1.00 91.19 187 ILE A O 1
ATOM 1568 N N . GLU A 1 188 ? 8.042 -10.110 -17.439 1.00 91.56 188 GLU A N 1
ATOM 1569 C CA . GLU A 1 188 ? 7.423 -9.654 -18.688 1.00 91.56 188 GLU A CA 1
ATOM 1570 C C . GLU A 1 188 ? 6.167 -8.806 -18.421 1.00 91.56 188 GLU A C 1
ATOM 1572 O O . GLU A 1 188 ? 5.960 -7.751 -19.033 1.00 91.56 188 GLU A O 1
ATOM 1577 N N . LYS A 1 189 ? 5.319 -9.236 -17.477 1.00 92.06 189 LYS A N 1
ATOM 1578 C CA . LYS A 1 189 ? 4.130 -8.475 -17.066 1.00 92.06 189 LYS A CA 1
ATOM 1579 C C . LYS A 1 189 ? 4.503 -7.160 -16.385 1.00 92.06 189 LYS A C 1
ATOM 1581 O O . LYS A 1 189 ? 3.854 -6.156 -16.671 1.00 92.06 189 LYS A O 1
ATOM 1586 N N . LEU A 1 190 ? 5.538 -7.145 -15.552 1.00 92.12 190 LEU A N 1
ATOM 1587 C CA . LEU A 1 190 ? 6.047 -5.954 -14.874 1.00 92.12 190 LEU A CA 1
ATOM 1588 C C . LEU A 1 190 ? 6.557 -4.932 -15.896 1.00 92.12 190 LEU A C 1
ATOM 1590 O O . LEU A 1 190 ? 6.137 -3.777 -15.857 1.00 92.12 190 LEU A O 1
ATOM 1594 N N . ALA A 1 191 ? 7.364 -5.357 -16.872 1.00 91.88 191 ALA A N 1
ATOM 1595 C CA . ALA A 1 191 ? 7.860 -4.483 -17.936 1.00 91.88 191 ALA A CA 1
ATOM 1596 C C . ALA A 1 191 ? 6.715 -3.864 -18.759 1.00 91.88 191 ALA A C 1
ATOM 1598 O O . ALA A 1 191 ? 6.696 -2.659 -19.019 1.00 91.88 191 ALA A O 1
ATOM 1599 N N . ARG A 1 192 ? 5.697 -4.661 -19.114 1.00 91.94 192 ARG A N 1
ATOM 1600 C CA . ARG A 1 192 ? 4.489 -4.146 -19.783 1.00 91.94 192 ARG A CA 1
ATOM 1601 C C . ARG A 1 192 ? 3.714 -3.164 -18.907 1.00 91.94 192 ARG A C 1
ATOM 1603 O O . ARG A 1 192 ? 3.208 -2.160 -19.411 1.00 91.94 192 ARG A O 1
ATOM 1610 N N . GLN A 1 193 ? 3.616 -3.434 -17.607 1.00 92.44 193 GLN A N 1
ATOM 1611 C CA . GLN A 1 193 ? 2.925 -2.549 -16.673 1.00 92.44 193 GLN A CA 1
ATOM 1612 C C . GLN A 1 193 ? 3.672 -1.246 -16.423 1.00 92.44 193 GLN A C 1
ATOM 1614 O O . GLN A 1 193 ? 3.014 -0.220 -16.264 1.00 92.44 193 GLN A O 1
ATOM 1619 N N . PHE A 1 194 ? 5.003 -1.234 -16.475 1.00 91.69 194 PHE A N 1
ATOM 1620 C CA . PHE A 1 194 ? 5.783 0.001 -16.456 1.00 91.69 194 PHE A CA 1
ATOM 1621 C C . PHE A 1 194 ? 5.378 0.923 -17.614 1.00 91.69 194 PHE A C 1
ATOM 1623 O O . PHE A 1 194 ? 5.007 2.074 -17.385 1.00 91.69 194 PHE A O 1
ATOM 1630 N N . ILE A 1 195 ? 5.337 0.401 -18.847 1.00 91.19 195 ILE A N 1
ATOM 1631 C CA . ILE A 1 195 ? 4.937 1.169 -20.040 1.00 91.19 195 ILE A CA 1
ATOM 1632 C C . ILE A 1 195 ? 3.483 1.655 -19.918 1.00 91.19 195 ILE A C 1
ATOM 1634 O O . ILE A 1 195 ? 3.176 2.814 -20.209 1.00 91.19 195 ILE A O 1
ATOM 1638 N N . ALA A 1 196 ? 2.576 0.793 -19.448 1.00 91.62 196 ALA A N 1
ATOM 1639 C CA . ALA A 1 196 ? 1.176 1.160 -19.237 1.00 91.62 196 ALA A CA 1
ATOM 1640 C C . ALA A 1 196 ? 1.010 2.247 -18.157 1.00 91.62 196 ALA A C 1
ATOM 1642 O O . ALA A 1 196 ? 0.198 3.162 -18.314 1.00 91.62 196 ALA A O 1
ATOM 1643 N N . SER A 1 197 ? 1.793 2.169 -17.081 1.00 91.19 197 SER A N 1
ATOM 1644 C CA . SER A 1 197 ? 1.807 3.132 -15.975 1.00 91.19 197 SER A CA 1
ATOM 1645 C C . SER A 1 197 ? 2.359 4.478 -16.427 1.00 91.19 197 SER A C 1
ATOM 1647 O O . SER A 1 197 ? 1.716 5.505 -16.214 1.00 91.19 197 SER A O 1
ATOM 1649 N N . TYR A 1 198 ? 3.470 4.465 -17.160 1.00 91.50 198 TYR A N 1
ATOM 1650 C CA . TYR A 1 198 ? 4.040 5.642 -17.804 1.00 91.50 198 TYR A CA 1
ATOM 1651 C C . TYR A 1 198 ? 3.016 6.346 -18.705 1.00 91.50 198 TYR A C 1
ATOM 1653 O O . TYR A 1 198 ? 2.777 7.547 -18.560 1.00 91.50 198 TYR A O 1
ATOM 1661 N N . LYS A 1 199 ? 2.330 5.592 -19.575 1.00 91.81 199 LYS A N 1
ATOM 1662 C CA . LYS A 1 199 ? 1.279 6.132 -20.448 1.00 91.81 199 LYS A CA 1
ATOM 1663 C C . LYS A 1 199 ? 0.136 6.766 -19.650 1.00 91.81 199 LYS A C 1
ATOM 1665 O O . LYS A 1 199 ? -0.338 7.840 -20.017 1.00 91.81 199 LYS A O 1
ATOM 1670 N N . LYS A 1 200 ? -0.303 6.131 -18.556 1.00 90.75 200 LYS A N 1
ATOM 1671 C CA . LYS A 1 200 ? -1.359 6.669 -17.679 1.00 90.75 200 LYS A CA 1
ATOM 1672 C C . LYS A 1 200 ? -0.948 7.979 -17.003 1.00 90.75 200 LYS A C 1
ATOM 1674 O O . LYS A 1 200 ? -1.767 8.888 -16.922 1.00 90.75 200 LYS A O 1
ATOM 1679 N N . VAL A 1 201 ? 0.295 8.077 -16.533 1.00 90.81 201 VAL A N 1
ATOM 1680 C CA . VAL A 1 201 ? 0.787 9.238 -15.776 1.00 90.81 201 VAL A CA 1
ATOM 1681 C C . VAL A 1 201 ? 1.096 10.431 -16.683 1.00 90.81 201 VAL A C 1
ATOM 1683 O O . VAL A 1 201 ? 0.732 11.560 -16.356 1.00 90.81 201 VAL A O 1
ATOM 1686 N N . VAL A 1 202 ? 1.748 10.199 -17.825 1.00 89.31 202 VAL A N 1
ATOM 1687 C CA . VAL A 1 202 ? 2.126 11.266 -18.771 1.00 89.31 202 VAL A CA 1
ATOM 1688 C C . VAL A 1 202 ? 0.937 11.708 -19.633 1.00 89.31 202 VAL A C 1
ATOM 1690 O O . VAL A 1 202 ? 0.853 12.864 -20.057 1.00 89.31 202 VAL A O 1
ATOM 1693 N N . GLY A 1 203 ? -0.018 10.811 -19.883 1.00 89.56 203 GLY A N 1
ATOM 1694 C CA . GLY A 1 203 ? -1.221 11.108 -20.651 1.00 89.56 203 GLY A CA 1
ATOM 1695 C C . GLY A 1 203 ? -0.913 11.376 -22.125 1.00 89.56 203 GLY A C 1
ATOM 1696 O O . GLY A 1 203 ? -0.192 10.621 -22.768 1.00 89.56 203 GLY A O 1
ATOM 1697 N N . LYS A 1 204 ? -1.469 12.454 -22.690 1.00 83.75 204 LYS A N 1
ATOM 1698 C CA . LYS A 1 204 ? -1.446 12.723 -24.144 1.00 83.75 204 LYS A CA 1
ATOM 1699 C C . LYS A 1 204 ? -0.053 12.967 -24.737 1.00 83.75 204 LYS A C 1
ATOM 1701 O O . LYS A 1 204 ? 0.108 12.815 -25.939 1.00 83.75 204 LYS A O 1
ATOM 1706 N N . LYS A 1 205 ? 0.930 13.356 -23.921 1.00 85.19 205 LYS A N 1
ATOM 1707 C CA . LYS A 1 205 ? 2.297 13.669 -24.374 1.00 85.19 205 LYS A CA 1
ATOM 1708 C C . LYS A 1 205 ? 3.230 12.455 -24.363 1.00 85.19 205 LYS A C 1
ATOM 1710 O O . LYS A 1 205 ? 4.421 12.623 -24.583 1.00 85.19 205 LYS A O 1
ATOM 1715 N N . TYR A 1 206 ? 2.725 11.261 -24.048 1.00 87.62 206 TYR A N 1
ATOM 1716 C CA . TYR A 1 206 ? 3.571 10.079 -23.905 1.00 87.62 206 TYR A CA 1
ATOM 1717 C C . TYR A 1 206 ? 4.308 9.748 -25.207 1.00 87.62 206 TYR A C 1
ATOM 1719 O O . TYR A 1 206 ? 3.754 9.865 -26.300 1.00 87.62 206 TYR A O 1
ATOM 1727 N N . ILE A 1 207 ? 5.555 9.306 -25.069 1.00 85.12 207 ILE A N 1
ATOM 1728 C CA . ILE A 1 207 ? 6.326 8.744 -26.177 1.00 85.12 207 ILE A CA 1
ATOM 1729 C C . ILE A 1 207 ? 5.981 7.259 -26.248 1.00 85.12 207 ILE A C 1
ATOM 1731 O O . ILE A 1 207 ? 5.937 6.579 -25.221 1.00 85.12 207 ILE A O 1
ATOM 1735 N N . GLN A 1 208 ? 5.672 6.755 -27.440 1.00 84.69 208 GLN A N 1
ATOM 1736 C CA . GLN A 1 208 ? 5.348 5.345 -27.606 1.00 84.69 208 GLN A CA 1
ATOM 1737 C C . GLN A 1 208 ? 6.618 4.511 -27.447 1.00 84.69 208 GLN A C 1
ATOM 1739 O O . GLN A 1 208 ? 7.510 4.590 -28.287 1.00 84.69 208 GLN A O 1
ATOM 1744 N N . LEU A 1 209 ? 6.661 3.709 -26.379 1.00 84.12 209 LEU A N 1
ATOM 1745 C CA . LEU A 1 209 ? 7.747 2.766 -26.167 1.00 84.12 209 LEU A CA 1
ATOM 1746 C C . LEU A 1 209 ? 7.516 1.475 -26.957 1.00 84.12 209 LEU A C 1
ATOM 1748 O O . LEU A 1 209 ? 6.403 0.941 -26.967 1.00 84.12 209 LEU A O 1
ATOM 1752 N N . GLY A 1 210 ? 8.562 0.998 -27.630 1.00 82.06 210 GLY A N 1
ATOM 1753 C CA . GLY A 1 210 ? 8.519 -0.176 -28.509 1.00 82.06 210 GLY A CA 1
ATOM 1754 C C . GLY A 1 210 ? 9.072 -1.457 -27.874 1.00 82.06 210 GLY A C 1
ATOM 1755 O O . GLY A 1 210 ? 9.527 -1.477 -26.729 1.00 82.06 210 GLY A O 1
ATOM 1756 N N . ASP A 1 211 ? 9.109 -2.538 -28.658 1.00 83.06 211 ASP A N 1
ATOM 1757 C CA . ASP A 1 211 ? 9.573 -3.857 -28.198 1.00 83.06 211 ASP A CA 1
ATOM 1758 C C . ASP A 1 211 ? 11.053 -3.880 -27.786 1.00 83.06 211 ASP A C 1
ATOM 1760 O O . ASP A 1 211 ? 11.449 -4.641 -26.902 1.00 83.06 211 ASP A O 1
ATOM 1764 N N . ALA A 1 212 ? 11.886 -3.037 -28.403 1.00 83.62 212 ALA A N 1
ATOM 1765 C CA . ALA A 1 212 ? 13.302 -2.925 -28.054 1.00 83.62 212 ALA A CA 1
ATOM 1766 C C . ALA A 1 212 ? 13.500 -2.391 -26.625 1.00 83.62 212 ALA A C 1
ATOM 1768 O O . ALA A 1 212 ? 14.358 -2.873 -25.885 1.00 83.62 212 ALA A O 1
ATOM 1769 N N . GLU A 1 213 ? 12.679 -1.425 -26.216 1.00 82.56 213 GLU A N 1
ATOM 1770 C CA . GLU A 1 213 ? 12.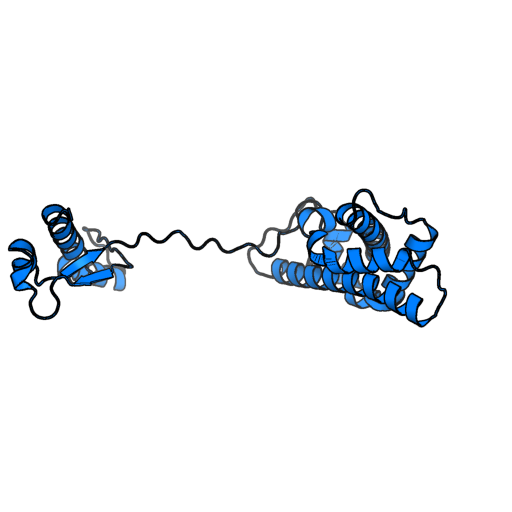735 -0.849 -24.872 1.00 82.56 213 GLU A CA 1
ATOM 1771 C C . GLU A 1 213 ? 12.145 -1.804 -23.841 1.00 82.56 213 GLU A C 1
ATOM 1773 O O . GLU A 1 213 ? 12.704 -1.953 -22.758 1.00 82.56 213 GLU A O 1
ATOM 1778 N N . LEU A 1 214 ? 11.082 -2.527 -24.204 1.00 86.62 214 LEU A N 1
ATOM 1779 C CA . LEU A 1 214 ? 10.521 -3.589 -23.374 1.00 86.62 214 LEU A CA 1
ATOM 1780 C C . LEU A 1 214 ? 11.577 -4.661 -23.069 1.00 86.62 214 LEU A C 1
ATOM 1782 O O . LEU A 1 214 ? 11.780 -5.001 -21.904 1.00 86.62 214 LEU A O 1
ATOM 1786 N N . LYS A 1 215 ? 12.305 -5.146 -24.086 1.00 88.00 215 LYS A N 1
ATOM 1787 C CA . LYS A 1 215 ? 13.409 -6.105 -23.892 1.00 88.00 215 LYS A CA 1
ATOM 1788 C C . LYS A 1 215 ? 14.487 -5.557 -22.963 1.00 88.00 215 LYS A C 1
ATOM 1790 O O . LYS A 1 215 ? 14.979 -6.289 -22.110 1.00 88.00 215 LYS A O 1
ATOM 1795 N N . LYS A 1 216 ? 14.820 -4.273 -23.093 1.00 85.00 216 LYS A N 1
ATOM 1796 C CA . LYS A 1 216 ? 15.818 -3.628 -22.240 1.00 85.00 216 LYS A CA 1
ATOM 1797 C C . LYS A 1 216 ? 15.375 -3.535 -20.779 1.00 85.00 216 LYS A C 1
ATOM 1799 O O . LYS A 1 216 ? 16.174 -3.793 -19.886 1.00 85.00 216 LYS A O 1
ATOM 1804 N N . ILE A 1 217 ? 14.108 -3.202 -20.535 1.00 86.44 217 ILE A N 1
ATOM 1805 C CA . ILE A 1 217 ? 13.534 -3.192 -19.183 1.00 86.44 217 ILE A CA 1
ATOM 1806 C C . ILE A 1 217 ? 13.583 -4.602 -18.588 1.00 86.44 217 ILE A C 1
ATOM 1808 O O . ILE A 1 217 ? 14.003 -4.759 -17.447 1.00 86.44 217 ILE A O 1
ATOM 1812 N N . ILE A 1 218 ? 13.211 -5.629 -19.361 1.00 87.94 218 ILE A N 1
ATOM 1813 C CA . ILE A 1 218 ? 13.297 -7.026 -18.913 1.00 87.94 218 ILE A CA 1
ATOM 1814 C C . ILE A 1 218 ? 14.733 -7.387 -18.521 1.00 87.94 218 ILE A C 1
ATOM 1816 O O . ILE A 1 218 ? 14.932 -7.930 -17.440 1.00 87.94 218 ILE A O 1
ATOM 1820 N N . GLN A 1 219 ? 15.722 -7.068 -19.361 1.00 88.75 219 GLN A N 1
ATOM 1821 C CA . GLN A 1 219 ? 17.135 -7.341 -19.068 1.00 88.75 219 GLN A CA 1
ATOM 1822 C C . GLN A 1 219 ? 17.577 -6.690 -17.754 1.00 88.75 219 GLN A C 1
ATOM 1824 O O . GLN A 1 219 ? 18.110 -7.376 -16.889 1.00 88.75 219 GLN A O 1
ATOM 1829 N N . LEU A 1 220 ? 17.251 -5.411 -17.557 1.00 86.69 220 LEU A N 1
ATOM 1830 C CA . LEU A 1 220 ? 17.569 -4.682 -16.327 1.00 86.69 220 LEU A CA 1
ATOM 1831 C C . LEU A 1 220 ? 16.940 -5.342 -15.089 1.00 86.69 220 LEU A C 1
ATOM 1833 O O . LEU A 1 220 ? 17.603 -5.514 -14.068 1.00 86.69 220 LEU A O 1
ATOM 1837 N N . VAL A 1 221 ? 15.668 -5.749 -15.175 1.00 86.31 221 VAL A N 1
ATOM 1838 C CA . VAL A 1 221 ? 14.977 -6.434 -14.069 1.00 86.31 221 VAL A CA 1
ATOM 1839 C C . VAL A 1 221 ? 15.656 -7.768 -13.742 1.00 86.31 221 VAL A C 1
ATOM 1841 O O . VAL A 1 221 ? 15.851 -8.078 -12.568 1.00 86.31 221 VAL A O 1
ATOM 1844 N N . VAL A 1 222 ? 16.022 -8.545 -14.766 1.00 87.38 222 VAL A N 1
ATOM 1845 C CA . VAL A 1 222 ? 16.681 -9.850 -14.607 1.00 87.38 222 VAL A CA 1
ATOM 1846 C C . VAL A 1 222 ? 18.076 -9.708 -13.995 1.00 87.38 222 VAL A C 1
ATOM 1848 O O . VAL A 1 222 ? 18.451 -10.531 -13.166 1.00 87.38 222 VAL A O 1
ATOM 1851 N N . GLU A 1 223 ? 18.835 -8.684 -14.378 1.00 85.56 223 GLU A N 1
ATOM 1852 C CA . GLU A 1 223 ? 20.201 -8.468 -13.888 1.00 85.56 223 GLU A CA 1
ATOM 1853 C C . GLU A 1 223 ? 20.227 -7.970 -12.438 1.00 85.56 223 GLU A C 1
ATOM 1855 O O . GLU A 1 223 ? 21.001 -8.481 -11.631 1.00 85.56 223 GLU A O 1
ATOM 1860 N N . ASN A 1 224 ? 19.360 -7.015 -12.088 1.00 85.44 224 ASN A N 1
ATOM 1861 C CA . ASN A 1 224 ? 19.482 -6.293 -10.817 1.00 85.44 224 ASN A CA 1
ATOM 1862 C C . ASN A 1 224 ? 18.500 -6.7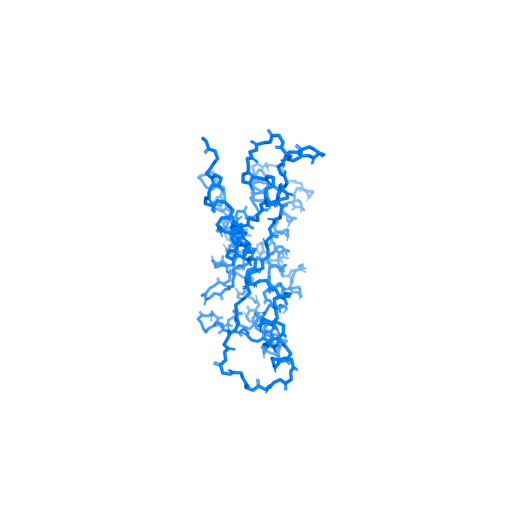46 -9.731 1.00 85.44 224 ASN A C 1
ATOM 1864 O O . ASN A 1 224 ? 18.784 -6.579 -8.551 1.00 85.44 224 ASN A O 1
ATOM 1868 N N . ASN A 1 225 ? 17.333 -7.281 -10.105 1.00 84.75 225 ASN A N 1
ATOM 1869 C CA . ASN A 1 225 ? 16.200 -7.427 -9.178 1.00 84.75 225 ASN A CA 1
ATOM 1870 C C . ASN A 1 225 ? 15.626 -8.843 -9.110 1.00 84.75 225 ASN A C 1
ATOM 1872 O O . ASN A 1 225 ? 14.646 -9.070 -8.401 1.00 84.75 225 ASN A O 1
ATOM 1876 N N . LYS A 1 226 ? 16.203 -9.798 -9.845 1.00 82.38 226 LYS A N 1
ATOM 1877 C CA . LYS A 1 226 ? 15.685 -11.168 -9.933 1.00 82.38 226 LYS A CA 1
ATOM 1878 C C . LYS A 1 226 ? 15.567 -11.836 -8.563 1.00 82.38 226 LYS A C 1
ATOM 1880 O O . LYS A 1 226 ? 14.518 -12.392 -8.259 1.00 82.38 226 LYS A O 1
ATOM 1885 N N . GLU A 1 227 ? 16.609 -11.731 -7.741 1.00 82.56 227 GLU A N 1
ATOM 1886 C CA . GLU A 1 227 ? 16.617 -12.310 -6.392 1.00 82.56 227 GLU A CA 1
ATOM 1887 C C . GLU A 1 227 ? 15.670 -11.563 -5.444 1.00 82.56 227 GLU A C 1
ATOM 1889 O O . GLU A 1 227 ? 14.989 -12.183 -4.638 1.00 82.56 227 GLU A O 1
ATOM 1894 N N . SER A 1 228 ? 15.553 -10.239 -5.575 1.00 83.88 228 SER A N 1
ATOM 1895 C CA . SER A 1 228 ? 14.660 -9.425 -4.736 1.00 83.88 228 SER A CA 1
ATOM 1896 C C . SER A 1 228 ? 13.174 -9.613 -5.051 1.00 83.88 228 SER A C 1
ATOM 1898 O O . SER A 1 228 ? 12.327 -9.335 -4.207 1.00 83.88 228 SER A O 1
ATOM 1900 N N . LEU A 1 229 ? 12.841 -10.052 -6.267 1.00 82.94 229 LEU A N 1
ATOM 1901 C CA . LEU A 1 229 ? 11.474 -10.399 -6.663 1.00 82.94 229 LEU A CA 1
ATOM 1902 C C . LEU A 1 229 ? 11.068 -11.812 -6.223 1.00 82.94 229 LEU A C 1
ATOM 1904 O O . LEU A 1 229 ? 9.881 -12.149 -6.322 1.00 82.94 229 LEU A O 1
ATOM 1908 N N . ARG A 1 230 ? 12.028 -12.627 -5.771 1.00 82.31 230 ARG A N 1
ATOM 1909 C CA . ARG A 1 230 ? 11.783 -13.979 -5.277 1.00 82.31 230 ARG A CA 1
ATOM 1910 C C . ARG A 1 230 ? 11.167 -13.956 -3.886 1.00 82.31 230 ARG A C 1
ATOM 1912 O O . ARG A 1 230 ? 10.187 -14.704 -3.697 1.00 82.31 230 ARG A O 1
#

Radius of gyration: 31.33 Å; Cα contacts (8 Å, |Δi|>4): 196; chains: 1; bounding box: 59×60×73 Å

Sequence (230 aa):
MTPSCYLFELRQRIGKLLPFTEQNKAARLLKSKNEFSEHGFREIYGITTMSFGGKNAQNASRLNSQNGGKARLLLSLPPTLQTRTLRMPQHNFFSDTFNPFSLKETFQAFHCFLHIDKNNINLRTKRDSYIQEYIEHIILIMYHIRQKFSENDIKLPENLPSYQKIWLFPDRQDERDQTNDWLTHLIEKLARQFIASYKKVVGKKYIQLGDAELKKIIQLVVENNKESLR

Mean predicted aligned error: 12.08 Å

InterPro domains:
  IPR013397 Type I-F CRISPR-associated protein Csy1 [PF09611] (1-217)

Organism: NCBI:txid638

pLDDT: mean 84.73, std 6.64, range [59.59, 92.81]

Foldseek 3Di:
DPPLVVQVVVVVVLVCQDCPHPVNVVVVVCVVVVHDDPDDGDHAPPKDKDFADPPCQVPPDPSSVVVVRITIDHDPDDDPDDDPPFFADQAECLPGTDDLVVCLVLLVVLQVLVPDPDDDPVSVVSNLVSLVVLVVVSLVNLVVQLVVLPDPPDDDHPNYDPLVCCQRHPVNVVVVVPDCPSVLVVLLVSLVSVQVSSCVSVPPSDDDDDPVVSVVSSVSCVVPPSVSSD

Nearest PDB structures (foldseek):
  7eln-assembly1_A  TM=3.889E-01  e=5.520E-08  Pseudomonas aeruginosa
  7yhs-assembly1_A  TM=4.065E-01  e=6.626E-07  Pseudomonas aeruginosa
  6whi-assembly1_A  TM=4.045E-01  e=1.089E-06  Pseudomonas aeruginosa
  5uz9-assembly1_A  TM=3.774E-01  e=1.031E-06  Pseudomonas aeruginosa UCBPP-PA14
  7jzw-assembly1_A  TM=3.406E-01  e=2.233E-06  Pseudomonas aeruginosa